Protein AF-A0A952IEG7-F1 (afdb_monomer)

pLDDT: mean 80.32, std 18.09, range [37.47, 98.0]

Sequence (184 aa):
MNRPLPWIAVILAIMLTGCSAIAPVIRADVPSVDFSTNDSLAFSSTNRSRVALDLVNTLRQVDGYAPGDAVLDITRLQGPFGDSLIRVLAAKGYRSSAQSQDVSSTPVELSVRPGKSRNQTTAILRAGAVKIKRDYQLIDGYVQPASYMFIKGAPADNIEPDDSIFISRTEVVIPAPVSNLRSG

Nearest PDB structures (foldseek):
  5eg3-assembly1_B  TM=6.953E-01  e=8.282E-01  Rattus norvegicus
  2a22-assembly1_A  TM=6.104E-01  e=8.796E-01  Cryptosporidium parvum
  6xs5-assembly1_A  TM=4.552E-01  e=5.433E-01  Homo sapiens
  2it9-assembly1_A  TM=5.141E-01  e=1.341E+00  Prochlorococcus marinus str. NATL2A

Radius of gyration: 28.41 Å; Cα contacts (8 Å, |Δi|>4): 239; chains: 1; bounding box: 38×68×129 Å

Secondary structure (DSSP, 8-state):
------------------------------------S----S--HHHHHHHHHHHHHHHTTSTT-STTT-EEE-TT--HHHHHHHHHHHHHTTPEEGGG---S--EEEEEEEEE-SSTTEEEEEEEETTEEEEEEEEEETTEEEE-SPPEEESS--TT----GGGG--------PPP-------

Structure (mmCIF, N/CA/C/O backbone):
data_AF-A0A952IEG7-F1
#
_entry.id   AF-A0A952IEG7-F1
#
loop_
_atom_site.group_PDB
_atom_site.id
_atom_site.type_symbol
_atom_site.label_atom_id
_atom_site.label_alt_id
_atom_site.label_comp_id
_atom_site.label_asym_id
_atom_site.label_entity_id
_atom_site.label_seq_id
_atom_site.pdbx_PDB_ins_code
_atom_site.Cartn_x
_atom_site.Cartn_y
_atom_site.Cartn_z
_atom_site.occupancy
_atom_site.B_iso_or_equiv
_atom_site.auth_seq_id
_atom_site.auth_comp_id
_atom_site.auth_asym_id
_atom_site.auth_atom_id
_atom_site.pdbx_PDB_model_num
ATOM 1 N N . MET A 1 1 ? -4.179 -4.492 -75.228 1.00 43.34 1 MET A N 1
ATOM 2 C CA . MET A 1 1 ? -3.930 -3.248 -75.990 1.00 43.34 1 MET A CA 1
ATOM 3 C C . MET A 1 1 ? -3.820 -2.108 -74.994 1.00 43.34 1 MET A C 1
ATOM 5 O O . MET A 1 1 ? -4.823 -1.699 -74.429 1.00 43.34 1 MET A O 1
ATOM 9 N N . ASN A 1 2 ? -2.586 -1.683 -74.730 1.00 50.69 2 ASN A N 1
ATOM 10 C CA . ASN A 1 2 ? -2.235 -0.580 -73.837 1.00 50.69 2 ASN A CA 1
ATOM 11 C C . ASN A 1 2 ? -2.340 0.747 -74.595 1.00 50.69 2 ASN A C 1
ATOM 13 O O . ASN A 1 2 ? -1.776 0.849 -75.686 1.00 50.69 2 ASN A O 1
ATOM 17 N N . ARG A 1 3 ? -2.959 1.772 -73.998 1.00 54.38 3 ARG A N 1
ATOM 18 C CA . ARG A 1 3 ? -2.683 3.182 -74.322 1.00 54.38 3 ARG A CA 1
ATOM 19 C C . ARG A 1 3 ? -2.670 4.055 -73.048 1.00 54.38 3 ARG A C 1
ATOM 21 O O . ARG A 1 3 ? -3.386 3.713 -72.111 1.00 54.38 3 ARG A O 1
ATOM 28 N N . PRO A 1 4 ? -1.835 5.115 -72.995 1.00 63.84 4 PRO A N 1
ATOM 29 C CA . PRO A 1 4 ? -1.386 5.769 -71.759 1.00 63.84 4 PRO A CA 1
ATOM 30 C C . PRO A 1 4 ? -2.107 7.093 -71.411 1.00 63.84 4 PRO A C 1
ATOM 32 O O . PRO A 1 4 ? -2.823 7.657 -72.234 1.00 63.84 4 PRO A O 1
ATOM 35 N N . LEU A 1 5 ? -1.867 7.552 -70.170 1.00 58.19 5 LEU A N 1
ATOM 36 C CA . LEU A 1 5 ? -2.351 8.767 -69.479 1.00 58.19 5 LEU A CA 1
ATOM 37 C C . LEU A 1 5 ? -2.086 10.109 -70.202 1.00 58.19 5 LEU A C 1
ATOM 39 O O . LEU A 1 5 ? -1.135 10.221 -70.974 1.00 58.19 5 LEU A O 1
ATOM 43 N N . PRO A 1 6 ? -2.835 11.164 -69.810 1.00 63.00 6 PRO A N 1
ATOM 44 C CA . PRO A 1 6 ? -2.201 12.342 -69.178 1.00 63.00 6 PRO A CA 1
ATOM 45 C C . PRO A 1 6 ? -3.007 12.847 -67.951 1.00 63.00 6 PRO A C 1
ATOM 47 O O . PRO A 1 6 ? -4.213 13.041 -68.022 1.00 63.00 6 PRO A O 1
ATOM 50 N N . TRP A 1 7 ? -2.452 12.879 -66.734 1.00 50.69 7 TRP A N 1
ATOM 51 C CA . TRP A 1 7 ? -1.837 14.058 -66.087 1.00 50.69 7 TRP A CA 1
ATOM 52 C C . TRP A 1 7 ? -2.487 15.411 -66.439 1.00 50.69 7 TRP A C 1
ATOM 54 O O . TRP A 1 7 ? -2.112 16.049 -67.417 1.00 50.69 7 TRP A O 1
ATOM 64 N N . ILE A 1 8 ? -3.396 15.882 -65.574 1.00 64.75 8 ILE A N 1
ATOM 65 C CA . ILE A 1 8 ? -3.709 17.308 -65.405 1.00 64.75 8 ILE A CA 1
ATOM 66 C C . ILE A 1 8 ? -3.519 17.649 -63.927 1.00 64.75 8 ILE A C 1
ATOM 68 O O . ILE A 1 8 ? -4.211 17.131 -63.054 1.00 64.75 8 ILE A O 1
ATOM 72 N N . ALA A 1 9 ? -2.549 18.522 -63.682 1.00 62.00 9 ALA A N 1
ATOM 73 C CA . ALA A 1 9 ? -2.318 19.225 -62.434 1.00 62.00 9 ALA A CA 1
ATOM 74 C C . ALA A 1 9 ? -2.863 20.653 -62.573 1.00 62.00 9 ALA A C 1
ATOM 76 O O . ALA A 1 9 ? -2.494 21.321 -63.534 1.00 62.00 9 ALA A O 1
ATOM 77 N N . VAL A 1 10 ? -3.686 21.120 -61.625 1.00 62.06 10 VAL A N 1
ATOM 78 C CA . VAL A 1 10 ? -4.026 22.543 -61.369 1.00 62.06 10 VAL A CA 1
ATOM 79 C C . VAL A 1 10 ? -4.423 22.627 -59.875 1.00 62.06 10 VAL A C 1
ATOM 81 O O . VAL A 1 10 ? -5.372 21.963 -59.475 1.00 62.06 10 VAL A O 1
ATOM 84 N N . ILE A 1 11 ? -3.566 23.115 -58.959 1.00 56.75 11 ILE A N 1
ATOM 85 C CA . ILE A 1 11 ? -3.356 24.526 -58.526 1.00 56.75 11 ILE A CA 1
ATOM 86 C C . ILE A 1 11 ? -4.606 25.070 -57.784 1.00 56.75 11 ILE A C 1
ATOM 88 O O . ILE A 1 11 ? -5.644 25.268 -58.395 1.00 56.75 11 ILE A O 1
ATOM 92 N N . LEU A 1 12 ? -4.614 25.089 -56.439 1.00 57.78 12 LEU A N 1
ATOM 93 C CA . LEU A 1 12 ? -4.228 26.205 -55.537 1.00 57.78 12 LEU A CA 1
ATOM 94 C C . LEU A 1 12 ? -5.364 27.223 -55.265 1.00 57.78 12 LEU A C 1
ATOM 96 O O . LEU A 1 12 ? -5.767 27.924 -56.182 1.00 57.78 12 LEU A O 1
ATOM 100 N N . ALA A 1 13 ? -5.793 27.340 -53.995 1.00 59.56 13 ALA A N 1
ATOM 101 C CA . ALA A 1 13 ? -6.220 28.565 -53.268 1.00 59.56 13 ALA A CA 1
ATOM 102 C C . ALA A 1 13 ? -6.967 28.146 -51.977 1.00 59.56 13 ALA A C 1
ATOM 104 O O . ALA A 1 13 ? -8.065 27.607 -52.034 1.00 59.56 13 ALA A O 1
ATOM 105 N N . ILE A 1 14 ? -6.328 28.132 -50.803 1.00 60.38 14 ILE A N 1
ATOM 106 C CA . ILE A 1 14 ? -6.298 29.233 -49.818 1.00 60.38 14 ILE A CA 1
ATOM 107 C C . ILE A 1 14 ? -7.683 29.850 -49.570 1.00 60.38 14 ILE A C 1
ATOM 109 O O . ILE A 1 14 ? -8.071 30.793 -50.247 1.00 60.38 14 ILE A O 1
ATOM 113 N N . MET A 1 15 ? -8.352 29.395 -48.509 1.00 62.22 15 MET A N 1
ATOM 114 C CA . MET A 1 15 ? -9.111 30.274 -47.617 1.00 62.22 15 MET A CA 1
ATOM 115 C C . MET A 1 15 ? -8.815 29.848 -46.178 1.00 62.22 15 MET A C 1
ATOM 117 O O . MET A 1 15 ? -9.429 28.939 -45.622 1.00 62.22 15 MET A O 1
ATOM 121 N N . LEU A 1 16 ? -7.806 30.504 -45.600 1.00 57.50 16 LEU A N 1
ATOM 122 C CA . LEU A 1 16 ? -7.633 30.593 -44.159 1.00 57.50 16 LEU A CA 1
ATOM 123 C C . LEU A 1 16 ? -8.781 31.442 -43.603 1.00 57.50 16 LEU A C 1
ATOM 125 O O . LEU A 1 16 ? -8.725 32.667 -43.644 1.00 57.50 16 LEU A O 1
ATOM 129 N N . THR A 1 17 ? -9.786 30.804 -43.021 1.00 61.06 17 THR A 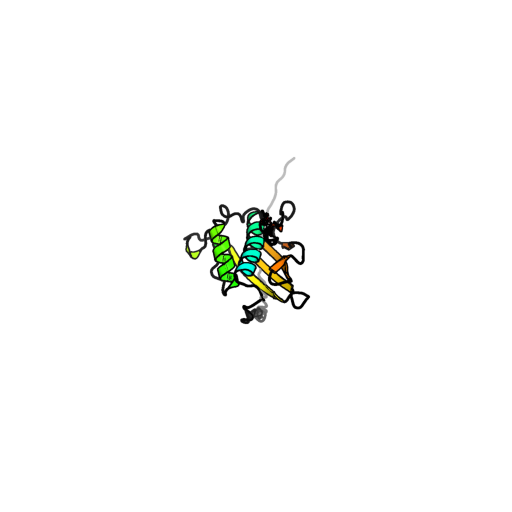N 1
ATOM 130 C CA . THR A 1 17 ? -10.633 31.442 -42.008 1.00 61.06 17 THR A CA 1
ATOM 131 C C . THR A 1 17 ? -10.342 30.780 -40.677 1.00 61.06 17 THR A C 1
ATOM 133 O O . THR A 1 17 ? -11.050 29.887 -40.216 1.00 61.06 17 THR A O 1
ATOM 136 N N . GLY A 1 18 ? -9.231 31.213 -40.082 1.00 50.56 18 GLY A N 1
ATOM 137 C CA . GLY A 1 18 ? -8.945 30.990 -38.678 1.00 50.56 18 GLY A CA 1
ATOM 138 C C . GLY A 1 18 ? -9.881 31.849 -37.837 1.00 50.56 18 GLY A C 1
ATOM 139 O O . GLY A 1 18 ? -9.582 33.005 -37.560 1.00 50.56 18 GLY A O 1
ATOM 140 N N . CYS A 1 19 ? -10.995 31.278 -37.386 1.00 58.81 19 CYS A N 1
ATOM 141 C CA . CYS A 1 19 ? -11.545 31.701 -36.107 1.00 58.81 19 CYS A CA 1
ATOM 142 C C . CYS A 1 19 ? -10.640 31.100 -35.036 1.00 58.81 19 CYS A C 1
ATOM 144 O O . CYS A 1 19 ? -10.802 29.948 -34.637 1.00 58.81 19 CYS A O 1
ATOM 146 N N . SER A 1 20 ? -9.674 31.884 -34.566 1.00 50.91 20 SER A N 1
ATOM 147 C CA . SER A 1 20 ? -9.090 31.684 -33.246 1.00 50.91 20 SER A CA 1
ATOM 148 C C . SER A 1 20 ? -10.191 31.932 -32.217 1.00 50.91 20 SER A C 1
ATOM 150 O O . SER A 1 20 ? -10.297 33.010 -31.634 1.00 50.91 20 SER A O 1
ATOM 152 N N . ALA A 1 21 ? -11.054 30.934 -32.025 1.00 57.28 21 ALA A N 1
ATOM 153 C CA . ALA A 1 21 ? -11.803 30.800 -30.796 1.00 57.28 21 ALA A CA 1
ATOM 154 C C . ALA A 1 21 ? -10.751 30.529 -29.722 1.00 57.28 21 ALA A C 1
ATOM 156 O O . ALA A 1 21 ? -10.299 29.400 -29.535 1.00 57.28 21 ALA A O 1
ATOM 157 N N . ILE A 1 22 ? -10.291 31.606 -29.085 1.00 58.28 22 ILE A N 1
ATOM 158 C CA . ILE A 1 22 ? -9.565 31.540 -27.826 1.00 58.28 22 ILE A CA 1
ATOM 159 C C . ILE A 1 22 ? -10.563 30.912 -26.863 1.00 58.28 22 ILE A C 1
ATOM 161 O O . ILE A 1 22 ? -11.418 31.589 -26.293 1.00 58.28 22 ILE A O 1
ATOM 165 N N . ALA A 1 23 ? -10.523 29.584 -26.775 1.00 64.00 23 ALA A N 1
ATOM 166 C CA . ALA A 1 23 ? -11.211 28.876 -25.725 1.00 64.00 23 ALA A CA 1
ATOM 167 C C . ALA A 1 23 ? -10.697 29.486 -24.418 1.00 64.00 23 ALA A C 1
ATOM 169 O O . ALA A 1 23 ? -9.477 29.645 -24.272 1.00 64.00 23 ALA A O 1
ATOM 170 N N . PRO A 1 24 ? -11.582 29.877 -23.486 1.00 58.38 24 PRO A N 1
ATOM 171 C CA . PRO A 1 24 ? -11.122 30.236 -22.163 1.00 58.38 24 PRO A CA 1
ATOM 172 C C . PRO A 1 24 ? -10.264 29.069 -21.690 1.00 58.38 24 PRO A C 1
ATOM 174 O O . PRO A 1 24 ? -10.702 27.916 -21.725 1.00 58.38 24 PRO A O 1
ATOM 177 N N . VAL A 1 25 ? -9.021 29.361 -21.306 1.00 55.97 25 VAL A N 1
ATOM 178 C CA . VAL A 1 25 ? -8.227 28.442 -20.503 1.00 55.97 25 VAL A CA 1
ATOM 179 C C . VAL A 1 25 ? -8.996 28.340 -19.198 1.00 55.97 25 VAL A C 1
ATOM 181 O O . VAL A 1 25 ? -8.753 29.069 -18.239 1.00 55.97 25 VAL A O 1
ATOM 184 N N . ILE A 1 26 ? -9.987 27.453 -19.192 1.00 49.09 26 ILE A N 1
ATOM 185 C CA . ILE A 1 26 ? -10.475 26.817 -17.995 1.00 49.09 26 ILE A CA 1
ATOM 186 C C . ILE A 1 26 ? -9.223 26.093 -17.527 1.00 49.09 26 ILE A C 1
ATOM 188 O O . ILE A 1 26 ? -8.929 24.974 -17.946 1.00 49.09 26 ILE A O 1
ATOM 192 N N . ARG A 1 27 ? -8.422 26.780 -16.699 1.00 47.31 27 ARG A N 1
ATOM 193 C CA . ARG A 1 27 ? -7.717 26.095 -15.631 1.00 47.31 27 ARG A CA 1
ATOM 194 C C . ARG A 1 27 ? -8.829 25.273 -15.022 1.00 47.31 27 ARG A C 1
ATOM 196 O O . ARG A 1 27 ? -9.710 25.825 -14.369 1.00 47.31 27 ARG A O 1
ATOM 203 N N . ALA A 1 28 ? -8.855 23.988 -15.373 1.00 46.41 28 ALA A N 1
ATOM 204 C CA . ALA A 1 28 ? -9.459 23.016 -14.511 1.00 46.41 28 ALA A CA 1
ATOM 205 C C . ALA A 1 28 ? -8.823 23.373 -13.183 1.00 46.41 28 ALA A C 1
ATOM 207 O O . ALA A 1 28 ? -7.603 23.278 -13.023 1.00 46.41 28 ALA A O 1
ATOM 208 N N . ASP A 1 29 ? -9.636 23.973 -12.327 1.00 42.06 29 ASP A N 1
ATOM 209 C CA . ASP A 1 29 ? -9.404 24.017 -10.913 1.00 42.06 29 ASP A CA 1
ATOM 210 C C . ASP A 1 29 ? -9.352 22.532 -10.577 1.00 42.06 29 ASP A C 1
ATOM 212 O O . ASP A 1 29 ? -10.372 21.879 -10.360 1.00 42.06 29 ASP A O 1
ATOM 216 N N . VAL A 1 30 ? -8.179 21.929 -10.814 1.00 47.47 30 VAL A N 1
ATOM 217 C CA . VAL A 1 30 ? -7.876 20.585 -10.380 1.00 47.47 30 VAL A CA 1
ATOM 218 C C . VAL A 1 30 ? -8.083 20.779 -8.906 1.00 47.47 30 VAL A C 1
ATOM 220 O O . VAL A 1 30 ? -7.328 21.582 -8.347 1.00 47.47 30 VAL A O 1
ATOM 223 N N . PRO A 1 31 ? -9.143 20.195 -8.315 1.00 44.81 31 PRO A N 1
ATOM 224 C CA . PRO A 1 31 ? -9.401 20.407 -6.914 1.00 44.81 31 PRO A CA 1
ATOM 225 C C . PRO A 1 31 ? -8.071 20.104 -6.262 1.00 44.81 31 PRO A C 1
ATOM 227 O O . PRO A 1 31 ? -7.543 18.997 -6.426 1.00 44.81 31 PRO A O 1
ATOM 230 N N . SER A 1 32 ? -7.474 21.140 -5.671 1.00 42.34 32 SER A N 1
ATOM 231 C CA . SER A 1 32 ? -6.340 20.965 -4.795 1.00 42.34 32 SER A CA 1
ATOM 232 C C . SER A 1 32 ? -6.926 20.014 -3.784 1.00 42.34 32 SER A C 1
ATOM 234 O O . SER A 1 32 ? -7.833 20.390 -3.041 1.00 42.34 32 SER A O 1
ATOM 236 N N . VAL A 1 33 ? -6.595 18.728 -3.923 1.00 46.72 33 VAL A N 1
ATOM 237 C CA . VAL A 1 33 ? -7.019 17.729 -2.966 1.00 46.72 33 VAL A CA 1
ATOM 238 C C . VAL A 1 33 ? -6.291 18.212 -1.748 1.00 46.72 33 VAL A C 1
ATOM 240 O O . VAL A 1 33 ? -5.077 18.062 -1.652 1.00 46.72 33 VAL A O 1
ATOM 243 N N . ASP A 1 34 ? -7.026 18.942 -0.924 1.00 37.47 34 ASP A N 1
ATOM 244 C CA . ASP A 1 34 ? -6.586 19.366 0.370 1.00 37.47 34 ASP A CA 1
ATOM 245 C C . ASP A 1 34 ? -6.262 18.042 1.048 1.00 37.47 34 ASP A C 1
ATOM 247 O O . ASP A 1 34 ? -7.153 17.271 1.427 1.00 37.47 34 ASP A O 1
ATOM 251 N N . PHE A 1 35 ? -4.972 17.700 1.070 1.00 46.25 35 PHE A N 1
ATOM 252 C CA . PHE A 1 35 ? -4.415 16.652 1.906 1.00 46.25 35 PHE A CA 1
ATOM 253 C C . PHE A 1 35 ? -4.464 17.214 3.322 1.00 46.25 35 PHE A C 1
ATOM 255 O O . PHE A 1 35 ? -3.451 17.433 3.977 1.00 46.25 35 PHE A O 1
ATOM 262 N N . SER A 1 36 ? -5.689 17.530 3.740 1.00 38.81 36 SER A N 1
ATOM 263 C CA . SER A 1 36 ? -6.016 18.017 5.044 1.00 38.81 36 SER A CA 1
ATOM 264 C C . SER A 1 36 ? -5.508 16.951 5.984 1.00 38.81 36 SER A C 1
ATOM 266 O O . SER A 1 36 ? -5.817 15.761 5.844 1.00 38.81 36 SER A O 1
ATOM 268 N N . THR A 1 37 ? -4.682 17.427 6.896 1.00 43.94 37 THR A N 1
ATOM 269 C CA . THR A 1 37 ? -3.925 16.804 7.974 1.00 43.94 37 THR A CA 1
ATOM 270 C C . THR A 1 37 ? -4.786 16.015 8.968 1.00 43.94 37 THR A C 1
ATOM 272 O O . THR A 1 37 ? -4.414 15.838 10.124 1.00 43.94 37 THR A O 1
ATOM 275 N N . ASN A 1 38 ? -5.879 15.400 8.511 1.00 41.84 38 ASN A N 1
ATOM 276 C CA . ASN A 1 38 ? -6.514 14.225 9.108 1.00 41.84 38 ASN A CA 1
ATOM 277 C C . ASN A 1 38 ? -5.611 12.979 8.969 1.00 41.84 38 ASN A C 1
ATOM 279 O O . ASN A 1 38 ? -6.080 11.858 8.778 1.00 41.84 38 ASN A O 1
ATOM 283 N N . ASP A 1 39 ? -4.300 13.192 9.104 1.00 43.88 39 ASP A N 1
ATOM 284 C CA . ASP A 1 39 ? -3.132 12.313 8.986 1.00 43.88 39 ASP A CA 1
ATOM 285 C C . ASP A 1 39 ? -3.097 11.223 10.085 1.00 43.88 39 ASP A C 1
ATOM 287 O O . ASP A 1 39 ? -2.083 10.614 10.414 1.00 43.88 39 ASP A O 1
ATOM 291 N N . SER A 1 40 ? -4.252 10.990 10.702 1.00 45.31 40 SER A N 1
ATOM 292 C CA . SER A 1 40 ? -4.517 10.108 11.828 1.00 45.31 40 SER A CA 1
ATOM 293 C C . SER A 1 40 ? -5.810 9.351 11.567 1.00 45.31 40 SER A C 1
ATOM 295 O O . SER A 1 40 ? -6.732 9.331 12.377 1.00 45.31 40 SER A O 1
ATOM 297 N N . LEU A 1 41 ? -5.903 8.685 10.423 1.00 54.47 41 LEU A N 1
ATOM 298 C CA . LEU A 1 41 ? -6.741 7.492 10.388 1.00 54.47 41 LEU A CA 1
ATOM 299 C C . LEU A 1 41 ? -6.266 6.618 11.544 1.00 54.47 41 LEU A C 1
ATOM 301 O O . LEU A 1 41 ? -5.056 6.458 11.699 1.00 54.47 41 LEU A O 1
ATOM 305 N N . ALA A 1 42 ? -7.195 6.134 12.370 1.00 61.03 42 ALA A N 1
ATOM 306 C CA . ALA A 1 42 ? -6.996 5.550 13.707 1.00 61.03 42 ALA A CA 1
ATOM 307 C C . ALA A 1 42 ? -6.013 4.357 13.802 1.00 61.03 42 ALA A C 1
ATOM 309 O O . ALA A 1 42 ? -5.919 3.670 14.817 1.00 61.03 42 ALA A O 1
ATOM 310 N N . PHE A 1 43 ? -5.283 4.068 12.735 1.00 79.31 43 PHE A N 1
ATOM 311 C CA . PHE A 1 43 ? -4.220 3.100 12.682 1.00 79.31 43 PHE A CA 1
ATOM 312 C C . PHE A 1 43 ? -3.016 3.560 13.493 1.00 79.31 43 PHE A C 1
ATOM 314 O O . PHE A 1 43 ? -2.413 4.596 13.225 1.00 79.31 43 PHE A O 1
ATOM 321 N N . SER A 1 44 ? -2.607 2.707 14.427 1.00 90.25 44 SER A N 1
ATOM 322 C CA . SER A 1 44 ? -1.258 2.698 14.981 1.00 90.25 44 SER A CA 1
ATOM 323 C C . SER A 1 44 ? -0.202 2.547 13.873 1.00 90.25 44 SER A C 1
ATOM 325 O O . SER A 1 44 ? -0.507 2.152 12.744 1.00 90.25 44 SER A O 1
ATOM 327 N N . SER A 1 45 ? 1.066 2.816 14.189 1.00 90.62 45 SER A N 1
ATOM 328 C CA . SER A 1 45 ? 2.194 2.572 13.273 1.00 90.62 45 SER A CA 1
ATOM 329 C C . SER A 1 45 ? 2.221 1.129 12.749 1.00 90.62 45 SER A C 1
ATOM 331 O O . SER A 1 45 ? 2.459 0.904 11.558 1.00 90.62 45 SER A O 1
ATOM 333 N N . THR A 1 46 ? 1.901 0.161 13.611 1.00 92.62 46 THR A N 1
ATOM 334 C CA . THR A 1 46 ? 1.777 -1.260 13.263 1.00 92.62 46 THR A CA 1
ATOM 335 C C . THR A 1 46 ? 0.668 -1.488 12.240 1.00 92.62 46 THR A C 1
ATOM 337 O O . THR A 1 46 ? 0.902 -2.128 11.216 1.00 92.62 46 THR A O 1
ATOM 340 N N . ASN A 1 47 ? -0.520 -0.920 12.463 1.00 93.31 47 ASN A N 1
ATOM 341 C CA . ASN A 1 47 ? -1.651 -1.073 11.546 1.00 93.31 47 ASN A CA 1
ATOM 342 C C . ASN A 1 47 ? -1.374 -0.414 10.186 1.00 93.31 47 ASN A C 1
ATOM 344 O O . ASN A 1 47 ? -1.638 -1.025 9.153 1.00 93.31 47 ASN A O 1
ATOM 348 N N . ARG A 1 48 ? -0.757 0.777 10.163 1.00 94.50 48 ARG A N 1
ATOM 349 C CA . ARG A 1 48 ? -0.330 1.422 8.907 1.00 94.50 48 ARG A CA 1
ATOM 350 C C . ARG A 1 48 ? 0.650 0.550 8.127 1.00 94.50 48 ARG A C 1
ATOM 352 O O . ARG A 1 48 ? 0.511 0.414 6.917 1.00 94.50 48 ARG A O 1
ATOM 359 N N . SER A 1 49 ? 1.597 -0.083 8.818 1.00 95.38 49 SER A N 1
ATOM 360 C CA . SER A 1 49 ? 2.568 -0.986 8.188 1.00 95.38 49 SER A CA 1
ATOM 361 C C . SER A 1 49 ? 1.908 -2.242 7.611 1.00 95.38 49 SER A C 1
ATOM 363 O O . SER A 1 49 ? 2.280 -2.661 6.521 1.00 95.38 49 SER A O 1
ATOM 365 N N . ARG A 1 50 ? 0.895 -2.812 8.284 1.00 95.56 50 ARG A N 1
ATOM 366 C CA . ARG A 1 50 ? 0.123 -3.956 7.757 1.00 95.56 50 ARG A CA 1
ATOM 367 C C . ARG A 1 50 ? -0.664 -3.589 6.502 1.00 95.56 50 ARG A C 1
ATOM 369 O O . ARG A 1 50 ? -0.602 -4.314 5.518 1.00 95.56 50 ARG A O 1
ATOM 376 N N . VAL A 1 51 ? -1.347 -2.444 6.505 1.00 96.12 51 VAL A N 1
ATOM 377 C CA . VAL A 1 51 ? -2.076 -1.977 5.314 1.00 96.12 51 VAL A CA 1
ATOM 378 C C . VAL A 1 51 ? -1.112 -1.660 4.169 1.00 96.12 51 VAL A C 1
ATOM 380 O O . VAL A 1 51 ? -1.357 -2.054 3.034 1.00 96.12 51 VAL A O 1
ATOM 383 N N . ALA A 1 52 ? 0.011 -0.993 4.447 1.00 96.88 52 ALA A N 1
ATOM 384 C CA . ALA A 1 52 ? 1.044 -0.766 3.440 1.00 96.88 52 ALA A CA 1
ATOM 385 C C . ALA A 1 52 ? 1.572 -2.088 2.855 1.00 96.88 52 ALA A C 1
ATOM 387 O O . ALA A 1 52 ? 1.723 -2.199 1.641 1.00 96.88 52 ALA A O 1
ATOM 388 N N . LEU A 1 53 ? 1.809 -3.095 3.700 1.00 97.38 53 LEU A N 1
ATOM 389 C CA . LEU A 1 53 ? 2.247 -4.425 3.279 1.00 97.38 53 LEU A CA 1
ATOM 390 C C . LEU A 1 53 ? 1.235 -5.109 2.356 1.00 97.38 53 LEU A C 1
ATOM 392 O O . LEU A 1 53 ? 1.651 -5.641 1.331 1.00 97.38 53 LEU A O 1
ATOM 396 N N . ASP A 1 54 ? -0.059 -5.044 2.669 1.00 97.69 54 ASP A N 1
ATOM 397 C CA . ASP A 1 54 ? -1.140 -5.575 1.822 1.00 97.69 54 ASP A CA 1
ATOM 398 C C . ASP A 1 54 ? -1.108 -4.964 0.411 1.00 97.69 54 ASP A C 1
ATOM 400 O O . ASP A 1 54 ? -1.029 -5.662 -0.606 1.00 97.69 54 ASP A O 1
ATOM 404 N N . LEU A 1 55 ? -1.080 -3.629 0.348 1.00 97.50 55 LEU A N 1
ATOM 405 C CA . LEU A 1 55 ? -1.081 -2.883 -0.912 1.00 97.50 55 LEU A CA 1
ATOM 406 C C . LEU A 1 55 ? 0.187 -3.154 -1.737 1.00 97.50 55 LEU A C 1
ATOM 408 O O . LEU A 1 55 ? 0.106 -3.301 -2.955 1.00 97.50 55 LEU A O 1
ATOM 412 N N . VAL A 1 56 ? 1.353 -3.260 -1.094 1.00 97.25 56 VAL A N 1
ATOM 413 C CA . VAL A 1 56 ? 2.631 -3.531 -1.776 1.00 97.25 56 VAL A CA 1
ATOM 414 C C . VAL A 1 56 ? 2.754 -4.990 -2.217 1.00 97.25 56 VAL A C 1
ATOM 416 O O . VAL A 1 56 ? 3.262 -5.253 -3.308 1.00 97.25 56 VAL A O 1
ATOM 419 N N . ASN A 1 57 ? 2.281 -5.947 -1.413 1.00 97.19 57 ASN A N 1
ATOM 420 C CA . ASN A 1 57 ? 2.223 -7.357 -1.809 1.00 97.19 57 ASN A CA 1
ATOM 421 C C . ASN A 1 57 ? 1.342 -7.539 -3.048 1.00 97.19 57 ASN A C 1
ATOM 423 O O . ASN A 1 57 ? 1.678 -8.335 -3.921 1.00 97.19 57 ASN A O 1
ATOM 427 N N . THR A 1 58 ? 0.257 -6.771 -3.131 1.00 97.06 58 THR A N 1
ATOM 428 C CA . THR A 1 58 ? -0.621 -6.724 -4.302 1.00 97.06 58 THR A CA 1
ATOM 429 C C . THR A 1 58 ? 0.086 -6.093 -5.497 1.00 97.06 58 THR A C 1
ATOM 431 O O . THR A 1 58 ? 0.106 -6.684 -6.569 1.00 97.06 58 THR A O 1
ATOM 434 N N . LEU A 1 59 ? 0.733 -4.934 -5.316 1.00 96.69 59 LEU A N 1
ATOM 435 C CA . LEU A 1 59 ? 1.469 -4.252 -6.388 1.00 96.69 59 LEU A CA 1
ATOM 436 C C . LEU A 1 59 ? 2.550 -5.142 -7.012 1.00 96.69 59 LEU A C 1
ATOM 438 O O . LEU A 1 59 ? 2.702 -5.158 -8.225 1.00 96.69 59 LEU A O 1
ATOM 442 N N . ARG A 1 60 ? 3.252 -5.930 -6.192 1.00 96.31 60 ARG A N 1
ATOM 443 C CA . ARG A 1 60 ? 4.306 -6.849 -6.648 1.00 96.31 60 ARG A CA 1
ATOM 444 C C . ARG A 1 60 ? 3.792 -7.947 -7.586 1.00 96.31 60 ARG A C 1
ATOM 446 O O . ARG A 1 60 ? 4.584 -8.505 -8.334 1.00 96.31 60 ARG A O 1
ATOM 453 N N . GLN A 1 61 ? 2.509 -8.291 -7.498 1.00 96.25 61 GLN A N 1
ATOM 454 C CA . GLN A 1 61 ? 1.874 -9.293 -8.360 1.00 96.25 61 GLN A CA 1
ATOM 455 C C . GLN A 1 61 ? 1.380 -8.694 -9.682 1.00 96.25 61 GLN A C 1
ATOM 457 O O . GLN A 1 61 ? 0.941 -9.432 -10.555 1.00 96.25 61 GLN A O 1
ATOM 462 N N . VAL A 1 62 ? 1.423 -7.367 -9.831 1.00 95.75 62 VAL A N 1
ATOM 463 C CA . VAL A 1 62 ? 1.031 -6.696 -11.066 1.00 95.75 62 VAL A CA 1
ATOM 464 C C . VAL A 1 62 ? 2.202 -6.715 -12.045 1.00 95.75 62 VAL A C 1
ATOM 466 O O . VAL A 1 62 ? 3.285 -6.212 -11.737 1.00 95.75 62 VAL A O 1
ATOM 469 N N . ASP A 1 63 ? 1.968 -7.262 -13.237 1.00 94.00 63 ASP A N 1
ATOM 470 C CA . ASP 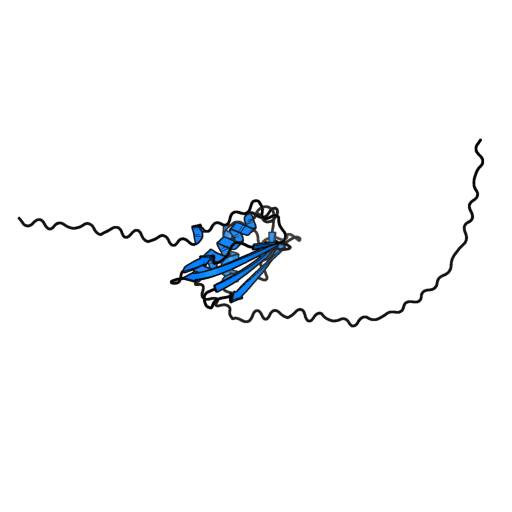A 1 63 ? 2.967 -7.341 -14.305 1.00 94.00 63 ASP A CA 1
ATOM 471 C C . ASP A 1 63 ? 3.593 -5.970 -14.606 1.00 94.00 63 ASP A C 1
ATOM 473 O O . ASP A 1 63 ? 2.894 -4.971 -14.798 1.00 94.00 63 ASP A O 1
ATOM 477 N N . GLY A 1 64 ? 4.927 -5.922 -14.642 1.00 93.38 64 GLY A N 1
ATOM 478 C CA . GLY A 1 64 ? 5.694 -4.695 -14.875 1.00 93.38 64 GLY A CA 1
ATOM 479 C C . GLY A 1 64 ? 5.818 -3.766 -13.663 1.00 93.38 64 GLY A C 1
ATOM 480 O O . GLY A 1 64 ? 6.395 -2.692 -13.793 1.00 93.38 64 GLY A O 1
ATOM 481 N N . TYR A 1 65 ? 5.301 -4.158 -12.493 1.00 94.94 65 TYR A N 1
ATOM 482 C CA . TYR A 1 65 ? 5.433 -3.410 -11.236 1.00 94.94 65 TYR A CA 1
ATOM 483 C C . TYR A 1 65 ? 6.181 -4.190 -10.155 1.00 94.94 65 TYR A C 1
ATOM 485 O O . TYR A 1 65 ? 6.208 -3.755 -9.008 1.00 94.94 65 TYR A O 1
ATOM 493 N N . ALA A 1 66 ? 6.816 -5.319 -10.472 1.00 94.81 66 ALA A N 1
ATOM 494 C CA . ALA A 1 66 ? 7.688 -5.983 -9.513 1.00 94.81 66 ALA A CA 1
ATOM 495 C C . ALA A 1 66 ? 8.962 -5.140 -9.248 1.00 94.81 66 ALA A C 1
ATOM 497 O O . ALA A 1 66 ? 9.374 -4.353 -10.103 1.00 94.81 66 ALA A O 1
ATOM 498 N N . PRO A 1 67 ? 9.640 -5.312 -8.094 1.00 92.75 67 PRO A N 1
ATOM 499 C CA . PRO A 1 67 ? 10.828 -4.533 -7.723 1.00 92.75 67 PRO A CA 1
ATOM 500 C C . PRO A 1 67 ? 11.979 -4.517 -8.742 1.00 92.75 67 PRO A C 1
ATOM 502 O O . PRO A 1 67 ? 12.774 -3.580 -8.743 1.00 92.75 67 PRO A O 1
ATOM 505 N N . GLY A 1 68 ? 12.094 -5.558 -9.575 1.00 90.94 68 GLY A N 1
ATOM 506 C CA . GLY A 1 68 ? 13.101 -5.647 -10.637 1.00 90.94 68 GLY A CA 1
ATOM 507 C C . GLY A 1 68 ? 12.693 -4.977 -11.951 1.00 90.94 68 GLY A C 1
ATOM 508 O O . GLY A 1 68 ? 13.564 -4.660 -12.754 1.00 90.94 68 GLY A O 1
ATOM 509 N N . ASP A 1 69 ? 11.397 -4.727 -12.141 1.00 91.81 69 ASP A N 1
ATOM 510 C CA . ASP A 1 69 ? 10.828 -4.252 -13.406 1.00 91.81 69 ASP A CA 1
ATOM 511 C C . ASP A 1 69 ? 10.500 -2.753 -13.370 1.00 91.81 69 ASP A C 1
ATOM 513 O O . ASP A 1 69 ? 10.481 -2.095 -14.410 1.00 91.81 69 ASP A O 1
ATOM 517 N N . ALA A 1 70 ? 10.262 -2.195 -12.176 1.00 90.56 70 ALA A N 1
ATOM 518 C CA . ALA A 1 70 ? 9.865 -0.803 -11.996 1.00 90.56 70 ALA A CA 1
ATOM 519 C C . ALA A 1 70 ? 10.712 -0.060 -10.955 1.00 90.56 70 ALA A C 1
ATOM 521 O O . ALA A 1 70 ? 10.912 -0.513 -9.826 1.00 90.56 70 ALA A O 1
ATOM 522 N N . VAL A 1 71 ? 11.114 1.162 -11.309 1.00 92.38 71 VAL A N 1
ATOM 523 C CA . VAL A 1 71 ? 11.610 2.167 -10.360 1.00 92.38 71 VAL A CA 1
ATOM 524 C C . VAL A 1 71 ? 10.438 3.048 -9.948 1.00 92.38 71 VAL A C 1
ATOM 526 O O . VAL A 1 71 ? 9.741 3.595 -10.804 1.00 92.38 71 VAL A O 1
ATOM 529 N N . LEU A 1 72 ? 10.210 3.198 -8.645 1.00 93.25 72 LEU A N 1
ATOM 530 C CA . LEU A 1 72 ? 9.074 3.950 -8.117 1.00 93.25 72 LEU A CA 1
ATOM 531 C C . LEU A 1 72 ? 9.500 5.352 -7.670 1.00 93.25 72 LEU A C 1
ATOM 533 O O . LEU A 1 72 ? 10.468 5.519 -6.928 1.00 93.25 72 LEU A O 1
ATOM 537 N N . ASP A 1 73 ? 8.755 6.372 -8.082 1.00 92.81 73 ASP A N 1
ATOM 538 C CA . ASP A 1 73 ? 8.909 7.729 -7.569 1.00 92.81 73 ASP A CA 1
ATOM 539 C C . ASP A 1 73 ? 8.003 7.945 -6.355 1.00 92.81 73 ASP A C 1
ATOM 541 O O . ASP A 1 73 ? 6.784 8.069 -6.464 1.00 92.81 73 ASP A O 1
ATOM 545 N N . ILE A 1 74 ? 8.628 7.971 -5.180 1.00 91.38 74 ILE A N 1
ATOM 546 C CA . ILE A 1 74 ? 7.973 8.079 -3.870 1.00 91.38 74 ILE A CA 1
ATOM 547 C C . ILE A 1 74 ? 8.029 9.496 -3.288 1.00 91.38 74 ILE A C 1
ATOM 549 O O . ILE A 1 74 ? 7.640 9.696 -2.140 1.00 91.38 74 ILE A O 1
ATOM 553 N N . THR A 1 75 ? 8.505 10.487 -4.048 1.00 86.56 75 THR A N 1
ATOM 554 C CA . THR A 1 75 ? 8.708 11.872 -3.568 1.00 86.56 75 THR A CA 1
ATOM 555 C C . THR A 1 75 ? 7.431 12.548 -3.063 1.00 86.56 75 THR A C 1
ATOM 557 O O . THR A 1 75 ? 7.494 13.476 -2.259 1.00 86.56 75 THR A O 1
ATOM 560 N N . ARG A 1 76 ? 6.261 12.075 -3.507 1.00 85.38 76 ARG A N 1
ATOM 561 C CA . ARG A 1 76 ? 4.944 12.595 -3.107 1.00 85.38 76 ARG A CA 1
ATOM 562 C C . ARG A 1 76 ? 4.357 11.922 -1.867 1.00 85.38 76 ARG A C 1
ATOM 564 O O . ARG A 1 76 ? 3.302 12.345 -1.399 1.00 85.38 76 ARG A O 1
ATOM 571 N N . LEU A 1 77 ? 4.994 10.877 -1.341 1.00 88.88 77 LEU A N 1
ATOM 572 C CA . LEU A 1 77 ? 4.531 10.202 -0.133 1.00 88.88 77 LEU A CA 1
ATOM 573 C C . LEU A 1 77 ? 4.925 11.024 1.095 1.00 88.88 77 LEU A C 1
ATOM 575 O O . LEU A 1 77 ? 6.102 11.251 1.350 1.00 88.88 77 LEU A O 1
ATOM 579 N N . GLN A 1 78 ? 3.924 11.466 1.850 1.00 88.81 78 GLN A N 1
ATOM 580 C CA . GLN A 1 78 ? 4.096 12.286 3.047 1.00 88.81 78 GLN A CA 1
ATOM 581 C C . GLN A 1 78 ? 3.271 11.715 4.208 1.00 88.81 78 GLN A C 1
ATOM 583 O O . GLN A 1 78 ? 2.370 10.892 4.005 1.00 88.81 78 GLN A O 1
ATOM 588 N N . GLY A 1 79 ? 3.594 12.160 5.422 1.00 90.25 79 GLY A N 1
ATOM 589 C CA . GLY A 1 79 ? 2.899 11.786 6.652 1.00 90.25 79 GLY A CA 1
ATOM 590 C C . GLY A 1 79 ? 3.214 10.365 7.153 1.00 90.25 79 GLY A C 1
ATOM 591 O O . GLY A 1 79 ? 3.855 9.563 6.464 1.00 90.25 79 GLY A O 1
ATOM 592 N N . PRO A 1 80 ? 2.726 9.990 8.350 1.00 91.75 80 PRO A N 1
ATOM 593 C CA . PRO A 1 80 ? 3.074 8.729 9.005 1.00 91.75 80 PRO A CA 1
ATOM 594 C C . PRO A 1 80 ? 2.677 7.466 8.228 1.00 91.75 80 PRO A C 1
ATOM 596 O O . PRO A 1 80 ? 3.249 6.387 8.447 1.00 91.75 80 PRO A O 1
ATOM 599 N N . PHE A 1 81 ? 1.658 7.555 7.366 1.00 92.75 81 PHE A N 1
ATOM 600 C CA . PHE A 1 81 ? 1.301 6.456 6.468 1.00 92.75 81 PHE A CA 1
ATOM 601 C C . PHE A 1 81 ? 2.276 6.386 5.292 1.00 92.75 81 PHE A C 1
ATOM 603 O O . PHE A 1 81 ? 2.806 5.304 5.036 1.00 92.75 81 PHE A O 1
ATOM 610 N N . GLY A 1 82 ? 2.582 7.518 4.649 1.00 93.62 82 GLY A N 1
ATOM 611 C CA . GLY A 1 82 ? 3.613 7.603 3.612 1.00 93.62 82 GLY A CA 1
ATOM 612 C C . GLY A 1 82 ? 4.932 6.982 4.073 1.00 93.62 82 GLY A C 1
ATOM 613 O O . GLY A 1 82 ? 5.438 6.079 3.413 1.00 93.62 82 GLY A O 1
ATOM 614 N N . ASP A 1 83 ? 5.401 7.330 5.273 1.00 93.75 83 ASP A N 1
ATOM 615 C CA . ASP A 1 83 ? 6.624 6.763 5.863 1.00 93.75 83 ASP A CA 1
ATOM 616 C C . ASP A 1 83 ? 6.565 5.238 6.025 1.00 93.75 83 ASP A C 1
ATOM 618 O O . ASP A 1 83 ? 7.543 4.522 5.800 1.00 93.75 83 ASP A O 1
ATOM 622 N N . SER A 1 84 ? 5.403 4.716 6.428 1.00 95.31 84 SER A N 1
ATOM 623 C CA . SER A 1 84 ? 5.202 3.271 6.581 1.00 95.31 84 SER A CA 1
ATOM 624 C C . SER A 1 84 ? 5.216 2.567 5.225 1.00 95.31 84 SER A C 1
ATOM 626 O O . SER A 1 84 ? 5.825 1.506 5.101 1.00 95.31 84 SER A O 1
ATOM 628 N N . LEU A 1 85 ? 4.614 3.179 4.202 1.00 95.88 85 LEU A N 1
ATOM 629 C CA . LEU A 1 85 ? 4.641 2.679 2.831 1.00 95.88 85 LEU A CA 1
ATOM 630 C C . LEU A 1 85 ? 6.060 2.686 2.250 1.00 95.88 85 LEU A C 1
ATOM 632 O O . LEU A 1 85 ? 6.477 1.675 1.691 1.00 95.88 85 LEU A O 1
ATOM 636 N N . ILE A 1 86 ? 6.823 3.763 2.448 1.00 95.31 86 ILE A N 1
ATOM 637 C CA . ILE A 1 86 ? 8.226 3.862 2.013 1.00 95.31 86 ILE A CA 1
ATOM 638 C C . ILE A 1 86 ? 9.065 2.742 2.639 1.00 95.31 86 ILE A C 1
ATOM 640 O O . ILE A 1 86 ? 9.785 2.043 1.924 1.00 95.31 86 ILE A O 1
ATOM 644 N N . ARG A 1 87 ? 8.939 2.516 3.957 1.00 95.69 87 ARG A N 1
ATOM 645 C CA . ARG A 1 87 ? 9.652 1.424 4.647 1.00 95.69 87 ARG A CA 1
ATOM 646 C C . ARG A 1 87 ? 9.310 0.053 4.070 1.00 95.69 87 ARG A C 1
ATOM 648 O O . ARG A 1 87 ? 10.207 -0.759 3.864 1.00 95.69 87 ARG A O 1
ATOM 655 N N . VAL A 1 88 ? 8.030 -0.208 3.810 1.00 96.94 88 VAL A N 1
ATOM 656 C CA . VAL A 1 88 ? 7.577 -1.487 3.246 1.00 96.94 88 VAL A CA 1
ATOM 657 C C . VAL A 1 88 ? 8.080 -1.672 1.813 1.00 96.94 88 VAL A C 1
ATOM 659 O O . VAL A 1 88 ? 8.572 -2.750 1.491 1.00 96.94 88 VAL A O 1
ATOM 662 N N . LEU A 1 89 ? 7.998 -0.642 0.966 1.00 96.19 89 LEU A N 1
ATOM 663 C CA . LEU A 1 89 ? 8.522 -0.681 -0.403 1.00 96.19 89 LEU A CA 1
ATOM 664 C C . LEU A 1 89 ? 10.021 -1.012 -0.407 1.00 96.19 89 LEU A C 1
ATOM 666 O O . LEU A 1 89 ? 10.437 -1.954 -1.083 1.00 96.19 89 LEU A O 1
ATOM 670 N N . ALA A 1 90 ? 10.811 -0.318 0.416 1.00 95.00 90 ALA A N 1
ATOM 671 C CA . ALA A 1 90 ? 12.240 -0.587 0.557 1.00 95.00 90 ALA A CA 1
ATOM 672 C C . ALA A 1 90 ? 12.515 -2.018 1.056 1.00 95.00 90 ALA A C 1
ATOM 674 O O . ALA A 1 90 ? 13.342 -2.724 0.483 1.00 95.00 90 ALA A O 1
ATOM 675 N N . ALA A 1 91 ? 11.774 -2.494 2.064 1.00 96.31 91 ALA A N 1
ATOM 676 C CA . ALA A 1 91 ? 11.903 -3.860 2.585 1.00 96.31 91 ALA A CA 1
ATOM 677 C C . ALA A 1 91 ? 11.528 -4.946 1.558 1.00 96.31 91 ALA A C 1
ATOM 679 O O . ALA A 1 91 ? 11.980 -6.085 1.668 1.00 96.31 91 ALA A O 1
ATOM 680 N N . LYS A 1 92 ? 10.706 -4.608 0.559 1.00 96.19 92 LYS A N 1
ATOM 681 C CA . LYS A 1 92 ? 10.351 -5.485 -0.567 1.00 96.19 92 LYS A CA 1
ATOM 682 C C . LYS A 1 92 ? 11.290 -5.338 -1.769 1.00 96.19 92 LYS A C 1
ATOM 684 O O . LYS A 1 92 ? 11.058 -5.991 -2.780 1.00 96.19 92 LYS A O 1
ATOM 689 N N . GLY A 1 93 ? 12.347 -4.532 -1.652 1.00 94.75 93 GLY A N 1
ATOM 690 C CA . GLY A 1 93 ? 13.390 -4.380 -2.666 1.00 94.75 93 GLY A CA 1
ATOM 691 C C . GLY A 1 93 ? 13.088 -3.347 -3.749 1.00 94.75 93 GLY A C 1
ATOM 692 O O . GLY A 1 93 ? 13.834 -3.273 -4.722 1.00 94.75 93 GLY A O 1
ATOM 693 N N . TYR A 1 94 ? 12.020 -2.553 -3.614 1.00 94.06 94 TYR A N 1
ATOM 694 C CA . TYR A 1 94 ? 11.745 -1.485 -4.572 1.00 94.06 94 TYR A CA 1
ATOM 695 C C . TYR A 1 94 ? 12.813 -0.398 -4.488 1.00 94.06 94 TYR A C 1
ATOM 697 O O . TYR A 1 94 ? 13.158 0.078 -3.404 1.00 94.06 94 TYR A O 1
ATOM 705 N N . ARG A 1 95 ? 13.290 0.035 -5.655 1.00 87.56 95 ARG A N 1
ATOM 706 C CA . ARG A 1 95 ? 14.195 1.178 -5.785 1.00 87.56 95 ARG A CA 1
ATOM 707 C C . ARG A 1 95 ? 13.379 2.464 -5.870 1.00 87.56 95 ARG A C 1
ATOM 709 O O . ARG A 1 95 ? 12.370 2.511 -6.575 1.00 87.56 95 ARG A O 1
ATOM 716 N N . SER A 1 96 ? 13.828 3.506 -5.173 1.00 81.75 96 SER A N 1
ATOM 717 C CA . SER A 1 96 ? 13.233 4.838 -5.276 1.00 81.75 96 SER A CA 1
ATOM 718 C C . SER A 1 96 ? 13.966 5.708 -6.296 1.00 81.75 96 SER A C 1
ATOM 720 O O . SER A 1 96 ? 15.184 5.610 -6.445 1.00 81.75 96 SER A O 1
ATOM 722 N N . SER A 1 97 ? 13.235 6.604 -6.963 1.00 76.69 97 SER A N 1
ATOM 723 C CA . SER A 1 97 ? 13.797 7.641 -7.849 1.00 76.69 97 SER A CA 1
ATOM 724 C C . SER A 1 97 ? 14.869 8.494 -7.154 1.00 76.69 97 SER A C 1
ATOM 726 O O . SER A 1 97 ? 15.877 8.829 -7.758 1.00 76.69 97 SER A O 1
ATOM 728 N N . ALA A 1 98 ? 14.733 8.767 -5.851 1.00 68.88 98 ALA A N 1
ATOM 729 C CA . ALA A 1 98 ? 15.751 9.479 -5.071 1.00 68.88 98 ALA A CA 1
ATOM 730 C C . ALA A 1 98 ? 17.114 8.751 -5.019 1.00 68.88 98 ALA A C 1
ATOM 732 O O . ALA A 1 98 ? 18.135 9.371 -4.736 1.00 68.88 98 ALA A O 1
ATOM 733 N N . GLN A 1 99 ? 17.131 7.440 -5.277 1.00 64.00 99 GLN A N 1
ATOM 734 C CA . GLN A 1 99 ? 18.325 6.591 -5.276 1.00 64.00 99 GLN A CA 1
ATOM 735 C C . GLN A 1 99 ? 18.759 6.159 -6.685 1.00 64.00 99 GLN A C 1
ATOM 737 O O . GLN A 1 99 ? 19.818 5.547 -6.823 1.00 64.00 99 GLN A O 1
ATOM 742 N N . SER A 1 100 ? 17.969 6.445 -7.725 1.00 60.00 100 SER A N 1
ATOM 743 C CA . SER A 1 100 ? 18.281 6.068 -9.106 1.00 60.00 100 SER A CA 1
ATOM 744 C C . SER A 1 100 ? 18.310 7.295 -10.007 1.00 60.00 100 SER A C 1
ATOM 746 O O . SER A 1 100 ? 17.333 8.026 -10.083 1.00 60.00 100 SER A O 1
ATOM 748 N N . GLN A 1 101 ? 19.392 7.492 -10.762 1.00 62.00 101 GLN A N 1
ATOM 749 C CA . GLN A 1 101 ? 19.470 8.533 -11.801 1.00 62.00 101 GLN A CA 1
ATOM 750 C C . GLN A 1 101 ? 18.633 8.192 -13.057 1.00 62.00 101 GLN A C 1
ATOM 752 O O . GLN A 1 101 ? 18.808 8.804 -14.108 1.00 62.00 101 GLN A O 1
ATOM 757 N N . ASP A 1 102 ? 17.737 7.205 -12.966 1.00 60.09 102 ASP A N 1
ATOM 758 C CA . ASP A 1 102 ? 16.921 6.739 -14.082 1.00 60.09 102 ASP A CA 1
ATOM 759 C C . ASP A 1 102 ? 15.789 7.721 -14.398 1.00 60.09 102 ASP A C 1
ATOM 761 O O . ASP A 1 102 ? 14.984 8.092 -13.544 1.00 60.09 102 ASP A O 1
ATOM 765 N N . VAL A 1 103 ? 15.698 8.093 -15.675 1.00 59.69 103 VAL A N 1
ATOM 766 C CA . VAL A 1 103 ? 14.756 9.098 -16.200 1.00 59.69 103 VAL A CA 1
ATOM 767 C C . VAL A 1 103 ? 13.309 8.576 -16.263 1.00 59.69 103 VAL A C 1
ATOM 769 O O . VAL A 1 103 ? 12.372 9.362 -16.378 1.00 59.69 103 VAL A O 1
ATOM 772 N N . SER A 1 104 ? 13.09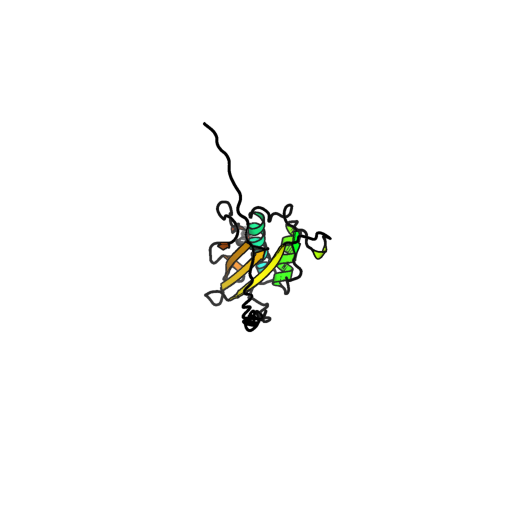3 7.262 -16.139 1.00 77.38 104 SER A N 1
ATOM 773 C CA . SER A 1 104 ? 11.765 6.639 -16.185 1.00 77.38 104 SER A CA 1
ATOM 774 C C . SER A 1 104 ? 11.405 6.016 -14.838 1.00 77.38 104 SER A C 1
ATOM 776 O O . SER A 1 104 ? 11.597 4.821 -14.622 1.00 77.38 104 SER A O 1
ATOM 778 N N . SER A 1 105 ? 10.868 6.831 -13.931 1.00 88.81 105 SER A N 1
ATOM 779 C CA . SER A 1 105 ? 10.293 6.362 -12.668 1.00 88.81 105 SER A CA 1
ATOM 780 C C . SER A 1 105 ? 8.770 6.471 -12.685 1.00 88.81 105 SER A C 1
ATOM 782 O O . SER A 1 105 ? 8.188 7.355 -13.316 1.00 88.81 105 SER A O 1
ATOM 784 N N . THR A 1 106 ? 8.114 5.537 -12.005 1.00 92.56 106 THR A N 1
ATOM 785 C CA . THR A 1 106 ? 6.658 5.462 -11.939 1.00 92.56 106 THR A CA 1
ATOM 786 C C . THR A 1 106 ? 6.160 6.177 -10.686 1.00 92.56 106 THR A C 1
ATOM 788 O O . THR A 1 106 ? 6.485 5.728 -9.585 1.00 92.56 106 THR A O 1
ATOM 791 N N . PRO A 1 107 ? 5.368 7.257 -10.805 1.00 93.12 107 PRO A N 1
ATOM 792 C CA . PRO A 1 107 ? 4.906 8.013 -9.649 1.00 93.12 107 PRO A CA 1
ATOM 793 C C . PRO A 1 107 ? 4.003 7.164 -8.763 1.00 93.12 107 PRO A C 1
ATOM 795 O O . PRO A 1 107 ? 3.069 6.519 -9.252 1.00 93.12 107 PRO A O 1
ATOM 798 N N . VAL A 1 108 ? 4.279 7.203 -7.460 1.00 95.38 108 VAL A N 1
ATOM 799 C CA . VAL A 1 108 ? 3.490 6.545 -6.424 1.00 95.38 108 VAL A CA 1
ATOM 800 C C . VAL A 1 108 ? 2.745 7.584 -5.606 1.00 95.38 108 VAL A C 1
ATOM 802 O O . VAL A 1 108 ? 3.329 8.509 -5.043 1.00 95.38 108 VAL A O 1
ATOM 805 N N . GLU A 1 109 ? 1.436 7.395 -5.498 1.00 95.31 109 GLU A N 1
ATOM 806 C CA . GLU A 1 109 ? 0.568 8.223 -4.674 1.00 95.31 109 GLU A CA 1
ATOM 807 C C . GLU A 1 109 ? -0.209 7.351 -3.698 1.00 95.31 109 GLU A C 1
ATOM 809 O O . GLU A 1 109 ? -0.768 6.311 -4.058 1.00 95.31 109 GLU A O 1
ATOM 814 N N . LEU A 1 110 ? -0.300 7.823 -2.461 1.00 95.12 110 LEU A N 1
ATOM 815 C CA . LEU A 1 110 ? -1.117 7.222 -1.425 1.00 95.12 110 LEU A CA 1
ATOM 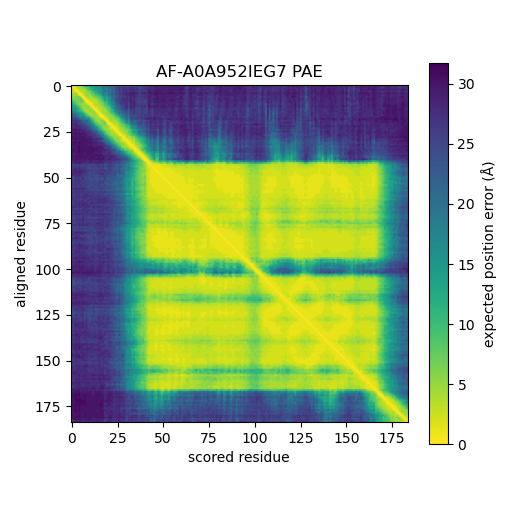816 C C . LEU A 1 110 ? -2.225 8.203 -1.046 1.00 95.12 110 LEU A C 1
ATOM 818 O O . LEU A 1 110 ? -1.972 9.361 -0.727 1.00 95.12 110 LEU A O 1
ATOM 822 N N . SER A 1 111 ? -3.466 7.731 -1.059 1.00 93.31 111 SER A N 1
ATOM 823 C CA . SER A 1 111 ? -4.606 8.466 -0.522 1.00 93.31 111 SER A CA 1
ATOM 824 C C . SER A 1 111 ? -5.347 7.563 0.434 1.00 93.31 111 SER A C 1
ATOM 826 O O . SER A 1 111 ? -5.647 6.413 0.111 1.00 93.31 111 SER A O 1
ATOM 828 N N . VAL A 1 112 ? -5.667 8.092 1.605 1.00 92.06 112 VAL A N 1
ATOM 829 C CA . VAL A 1 112 ? -6.406 7.342 2.603 1.00 92.06 112 VAL A CA 1
ATOM 830 C C . VAL A 1 112 ? -7.558 8.202 3.109 1.00 92.06 112 VAL A C 1
ATOM 832 O O . VAL A 1 112 ? -7.400 9.404 3.309 1.00 92.06 112 VAL A O 1
ATOM 835 N N . ARG A 1 113 ? -8.755 7.619 3.176 1.00 91.62 113 ARG A N 1
ATOM 836 C CA . ARG A 1 113 ? -10.017 8.355 3.342 1.00 91.62 113 ARG A CA 1
ATOM 837 C C . ARG A 1 113 ? -10.938 7.633 4.326 1.00 91.62 113 ARG A C 1
ATOM 839 O O . ARG A 1 113 ? -10.867 6.405 4.401 1.00 91.62 113 ARG A O 1
ATOM 846 N N . PRO A 1 114 ? -11.833 8.348 5.028 1.00 90.94 114 PRO A N 1
ATOM 847 C CA . PRO A 1 114 ? -12.907 7.712 5.785 1.00 90.94 114 PRO A CA 1
ATOM 848 C C . PRO A 1 114 ? -13.724 6.762 4.896 1.00 90.94 114 PRO A C 1
ATOM 850 O O . PRO A 1 114 ? -14.024 7.087 3.745 1.00 90.94 114 PRO A O 1
ATOM 853 N N . GLY A 1 115 ? -14.036 5.577 5.422 1.00 87.75 115 GLY A N 1
ATOM 854 C CA . GLY A 1 115 ? -14.863 4.572 4.755 1.00 87.75 115 GLY A CA 1
ATOM 855 C C . GLY A 1 115 ? -16.362 4.807 4.966 1.00 87.75 115 GLY A C 1
ATOM 856 O O . GLY A 1 115 ? -16.791 5.887 5.369 1.00 87.75 115 GLY A O 1
ATOM 857 N N . LYS A 1 116 ? -17.181 3.778 4.707 1.00 86.75 116 LYS A N 1
ATOM 858 C CA . LYS A 1 116 ? -18.645 3.872 4.861 1.00 86.75 116 LYS A CA 1
ATOM 859 C C . LYS A 1 116 ? -19.093 3.908 6.324 1.00 86.75 116 LYS A C 1
ATOM 861 O O . LYS A 1 116 ? -20.158 4.442 6.613 1.00 86.75 116 LYS A O 1
ATOM 866 N N . SER A 1 117 ? -18.311 3.327 7.235 1.00 87.00 117 SER A N 1
ATOM 867 C CA . SER A 1 117 ? -18.578 3.333 8.677 1.00 87.00 117 SER A CA 1
ATOM 868 C C . SER A 1 117 ? -17.495 4.086 9.453 1.00 87.00 117 SER A C 1
ATOM 870 O O . SER A 1 117 ? -16.388 4.295 8.958 1.00 87.00 117 SER A O 1
ATOM 872 N N . ARG A 1 118 ? -17.802 4.471 10.701 1.00 81.25 118 ARG A N 1
ATOM 873 C CA . ARG A 1 118 ? -16.915 5.270 11.571 1.00 81.25 118 ARG A CA 1
ATOM 874 C C . ARG A 1 118 ? -15.537 4.638 11.797 1.00 81.25 118 ARG A C 1
ATOM 876 O O . ARG A 1 118 ? -14.561 5.360 11.959 1.00 81.25 118 ARG A O 1
ATOM 883 N N . ASN A 1 119 ? -15.466 3.307 11.786 1.00 87.81 119 ASN A N 1
ATOM 884 C CA . ASN A 1 119 ? -14.232 2.551 12.018 1.00 87.81 119 ASN A CA 1
ATOM 885 C C . ASN A 1 119 ? -13.626 2.010 10.720 1.00 87.81 119 ASN A C 1
ATOM 887 O O . ASN A 1 119 ? -12.691 1.213 10.776 1.00 87.81 119 ASN A O 1
ATOM 891 N N . GLN A 1 120 ? -14.174 2.397 9.566 1.00 92.50 120 GLN A N 1
ATOM 892 C CA . GLN A 1 120 ? -13.707 1.959 8.264 1.00 92.50 120 GLN A CA 1
ATOM 893 C C . GLN A 1 120 ? -12.867 3.048 7.607 1.00 92.50 120 GLN A C 1
ATOM 895 O O . GLN A 1 120 ? -13.105 4.245 7.755 1.00 92.50 120 GLN A O 1
ATOM 900 N N . THR A 1 121 ? -11.864 2.626 6.860 1.00 93.50 121 THR A N 1
ATOM 901 C CA . THR A 1 121 ? -10.919 3.483 6.160 1.00 93.50 121 THR A CA 1
ATOM 902 C C . THR A 1 121 ? -10.629 2.877 4.800 1.00 93.50 121 THR A C 1
ATOM 904 O O . THR A 1 121 ? -10.263 1.710 4.706 1.00 93.50 121 THR A O 1
ATOM 907 N N . THR A 1 122 ? -10.756 3.670 3.747 1.00 95.38 122 THR A N 1
ATOM 908 C CA . THR A 1 122 ? -10.375 3.278 2.392 1.00 95.38 122 THR A CA 1
ATOM 909 C C . THR A 1 122 ? -8.940 3.713 2.129 1.00 95.38 122 THR A C 1
ATOM 911 O O . THR A 1 122 ? -8.659 4.913 2.130 1.00 95.38 122 THR A O 1
ATOM 914 N N . ALA A 1 123 ? -8.046 2.763 1.855 1.00 95.81 123 ALA A N 1
ATOM 915 C CA . ALA A 1 123 ? -6.704 3.054 1.360 1.00 95.81 123 ALA A CA 1
ATOM 916 C C . ALA A 1 123 ? -6.640 2.854 -0.154 1.00 95.81 123 ALA A C 1
ATOM 918 O O . ALA A 1 123 ? -7.198 1.904 -0.707 1.00 95.81 123 ALA A O 1
ATOM 919 N N . ILE A 1 124 ? -5.983 3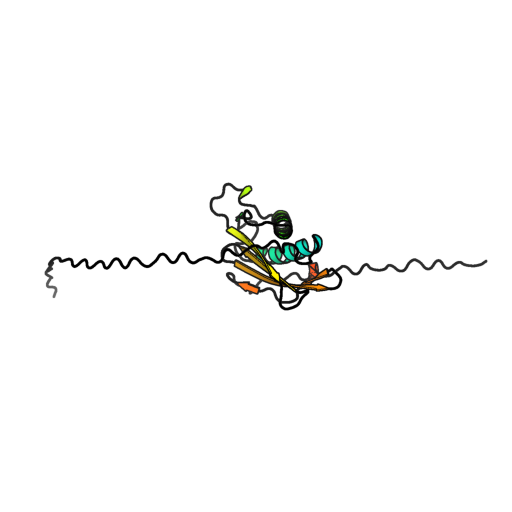.794 -0.826 1.00 97.00 124 ILE A N 1
ATOM 920 C CA . ILE A 1 124 ? -5.811 3.830 -2.271 1.00 97.00 124 ILE A CA 1
ATOM 921 C C . ILE A 1 124 ? -4.331 4.047 -2.551 1.00 97.00 124 ILE A C 1
ATOM 923 O O . ILE A 1 124 ? -3.799 5.114 -2.244 1.00 97.00 124 ILE A O 1
ATOM 927 N N . LEU A 1 125 ? -3.706 3.066 -3.189 1.00 97.44 125 LEU A N 1
ATOM 928 C CA . LEU A 1 125 ? -2.375 3.184 -3.765 1.00 97.44 125 LEU A CA 1
ATOM 929 C C . LEU A 1 125 ? -2.514 3.372 -5.275 1.00 97.44 125 LEU A C 1
ATOM 931 O O . LEU A 1 125 ? -3.239 2.628 -5.940 1.00 97.44 125 LEU A O 1
ATOM 935 N N . ARG A 1 126 ? -1.831 4.368 -5.827 1.00 97.69 126 ARG A N 1
ATOM 936 C CA . ARG A 1 126 ? -1.642 4.512 -7.270 1.00 97.69 126 ARG A CA 1
ATOM 937 C C . ARG A 1 126 ? -0.165 4.396 -7.584 1.00 97.69 126 ARG A C 1
ATOM 939 O O . ARG A 1 126 ? 0.636 5.022 -6.902 1.00 97.69 126 ARG A O 1
ATOM 946 N N . ALA A 1 127 ? 0.164 3.631 -8.613 1.00 95.94 127 ALA A N 1
ATOM 947 C CA . ALA A 1 127 ? 1.490 3.565 -9.202 1.00 95.94 127 ALA A CA 1
ATOM 948 C C . ALA A 1 127 ? 1.302 3.684 -10.717 1.00 95.94 127 ALA A C 1
ATOM 950 O O . ALA A 1 127 ? 0.764 2.773 -11.343 1.00 95.94 127 ALA A O 1
ATOM 951 N N . GLY A 1 128 ? 1.646 4.835 -11.298 1.00 94.69 128 GLY A N 1
ATOM 952 C CA . GLY A 1 128 ? 1.414 5.092 -12.723 1.00 94.69 128 GLY A CA 1
ATOM 953 C C . GLY A 1 128 ? -0.056 4.900 -13.123 1.00 94.69 128 GLY A C 1
ATOM 954 O O . GLY A 1 128 ? -0.943 5.592 -12.621 1.00 94.69 128 GLY A O 1
ATOM 955 N N . ALA A 1 129 ? -0.317 3.952 -14.028 1.00 94.88 129 ALA A N 1
ATOM 956 C CA . ALA A 1 129 ? -1.670 3.626 -14.493 1.00 94.88 129 ALA A CA 1
ATOM 957 C C . ALA A 1 129 ? -2.434 2.674 -13.552 1.00 94.88 129 ALA A C 1
ATOM 959 O O . ALA A 1 129 ? -3.661 2.559 -13.652 1.00 94.88 129 ALA A O 1
ATOM 960 N N . VAL A 1 130 ? -1.727 2.001 -12.639 1.00 97.12 130 VAL A N 1
ATOM 961 C CA . VAL A 1 130 ? -2.300 1.010 -11.730 1.00 97.12 130 VAL A CA 1
ATOM 962 C C . VAL A 1 130 ? -2.864 1.696 -10.496 1.00 97.12 130 VAL A C 1
ATOM 964 O O . VAL A 1 130 ? -2.226 2.534 -9.858 1.00 97.12 130 VAL A O 1
ATOM 967 N N . LYS A 1 131 ? -4.087 1.317 -10.133 1.00 98.00 131 LYS A N 1
ATOM 968 C CA . LYS A 1 131 ? -4.760 1.747 -8.910 1.00 98.00 131 LYS A CA 1
ATOM 969 C C . LYS A 1 131 ? -5.204 0.528 -8.120 1.00 98.00 131 LYS A C 1
ATOM 971 O O . LYS A 1 131 ? -6.030 -0.241 -8.604 1.00 98.00 131 LYS A O 1
ATOM 976 N N . ILE A 1 132 ? -4.739 0.442 -6.883 1.00 97.81 132 ILE A N 1
ATOM 977 C CA . ILE A 1 132 ? -5.114 -0.565 -5.894 1.00 97.81 132 ILE A CA 1
ATOM 978 C C . ILE A 1 132 ? -5.930 0.138 -4.810 1.00 97.81 132 ILE A C 1
ATOM 980 O O . ILE A 1 132 ? -5.560 1.214 -4.333 1.00 97.81 132 ILE A O 1
ATOM 984 N N . LYS A 1 133 ? -7.080 -0.422 -4.447 1.00 97.25 133 LYS A N 1
ATOM 985 C CA . LYS A 1 133 ? -7.971 0.130 -3.425 1.00 97.25 133 LYS A CA 1
ATOM 986 C C . LYS A 1 133 ? -8.517 -0.988 -2.556 1.00 97.25 133 LYS A C 1
ATOM 988 O O . LYS A 1 133 ? -9.035 -1.966 -3.088 1.00 97.25 133 LYS A O 1
ATOM 993 N N . ARG A 1 134 ? -8.543 -0.763 -1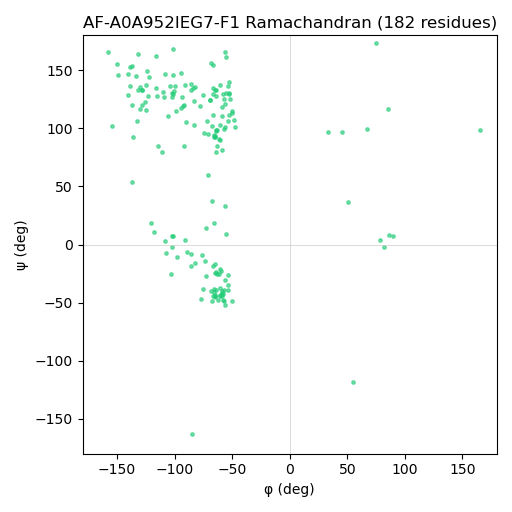.245 1.00 96.94 134 ARG A N 1
ATOM 994 C CA . ARG A 1 134 ? -9.255 -1.630 -0.307 1.00 96.94 134 ARG A CA 1
ATOM 995 C C . ARG A 1 134 ? -9.761 -0.845 0.892 1.00 96.94 134 ARG A C 1
ATOM 997 O O . ARG A 1 134 ? -9.134 0.121 1.331 1.00 96.94 134 ARG A O 1
ATOM 1004 N N . ASP A 1 135 ? -10.913 -1.258 1.393 1.00 96.00 135 ASP A N 1
ATOM 1005 C CA . ASP A 1 135 ? -11.455 -0.773 2.653 1.00 96.00 135 ASP A CA 1
ATOM 1006 C C . ASP A 1 135 ? -10.984 -1.672 3.795 1.00 96.00 135 ASP A C 1
ATOM 1008 O O . ASP A 1 135 ? -11.028 -2.899 3.687 1.00 96.00 135 ASP A O 1
ATOM 1012 N N . TYR A 1 136 ? -10.600 -1.048 4.901 1.00 95.75 136 TYR A N 1
ATOM 1013 C CA . TYR A 1 136 ? -10.132 -1.680 6.126 1.00 95.75 136 TYR A CA 1
ATOM 1014 C C . TYR A 1 136 ? -10.977 -1.217 7.301 1.00 95.75 136 TYR A C 1
ATOM 1016 O O . TYR A 1 136 ? -11.438 -0.078 7.309 1.00 95.75 136 TYR A O 1
ATOM 1024 N N . GLN A 1 137 ? -11.148 -2.067 8.303 1.00 94.50 137 GLN A N 1
ATOM 1025 C CA . GLN A 1 137 ? -11.849 -1.750 9.538 1.00 94.50 137 GLN A CA 1
ATOM 1026 C C . GLN A 1 137 ? -10.938 -1.966 10.743 1.00 94.50 137 GLN A C 1
ATOM 1028 O O . GLN A 1 137 ? -10.122 -2.885 10.759 1.00 94.50 137 GLN A O 1
ATOM 1033 N N . LEU A 1 138 ? -11.081 -1.108 11.752 1.00 92.00 138 LEU A N 1
ATOM 1034 C CA . LEU A 1 138 ? -10.453 -1.287 13.056 1.00 92.00 138 LEU A CA 1
ATOM 1035 C C . LEU A 1 138 ? -11.410 -2.036 13.997 1.00 92.00 138 LEU A C 1
ATOM 1037 O O . LEU A 1 138 ? -12.507 -1.544 14.274 1.00 92.00 138 LEU A O 1
ATOM 1041 N N . ILE A 1 139 ? -10.989 -3.203 14.484 1.00 90.56 139 ILE A N 1
ATOM 1042 C CA . ILE A 1 139 ? -11.720 -4.052 15.435 1.00 90.56 139 ILE A CA 1
ATOM 1043 C C . ILE A 1 139 ? -10.767 -4.362 16.591 1.00 90.56 139 ILE A C 1
ATOM 1045 O O . ILE A 1 139 ? -9.674 -4.876 16.364 1.00 90.56 139 ILE A O 1
ATOM 1049 N N . ASP A 1 140 ? -11.137 -3.971 17.812 1.00 89.50 140 ASP A N 1
ATOM 1050 C CA . ASP A 1 140 ? -10.337 -4.177 19.031 1.00 89.50 140 ASP A CA 1
ATOM 1051 C C . ASP A 1 140 ? -8.874 -3.702 18.913 1.00 89.50 140 ASP A C 1
ATOM 1053 O O . ASP A 1 140 ? -7.939 -4.323 19.411 1.00 89.50 140 ASP A O 1
ATOM 1057 N N . GLY A 1 141 ? -8.660 -2.587 18.203 1.00 88.00 141 GLY A N 1
ATOM 1058 C CA . GLY A 1 141 ? -7.332 -2.006 17.968 1.00 88.00 141 GLY A CA 1
ATOM 1059 C C . GLY A 1 141 ? -6.533 -2.649 16.826 1.00 88.00 141 GLY A C 1
ATOM 1060 O O . GLY A 1 141 ? -5.460 -2.147 16.478 1.00 88.00 141 GLY A O 1
ATOM 1061 N N . TYR A 1 142 ? -7.061 -3.689 16.182 1.00 90.44 142 TYR A N 1
ATOM 1062 C CA . TYR A 1 142 ? -6.440 -4.367 15.045 1.00 90.44 142 TYR A CA 1
ATOM 1063 C C . TYR A 1 142 ? -7.108 -3.983 13.731 1.00 90.44 142 TYR A C 1
ATOM 1065 O O . TYR A 1 142 ? -8.331 -3.904 13.631 1.00 90.44 142 TYR A O 1
ATOM 1073 N N . VAL A 1 143 ? -6.292 -3.728 12.709 1.00 93.12 143 VAL A N 1
ATOM 1074 C CA . VAL A 1 143 ? -6.795 -3.489 11.355 1.00 93.12 143 VAL A CA 1
ATOM 1075 C 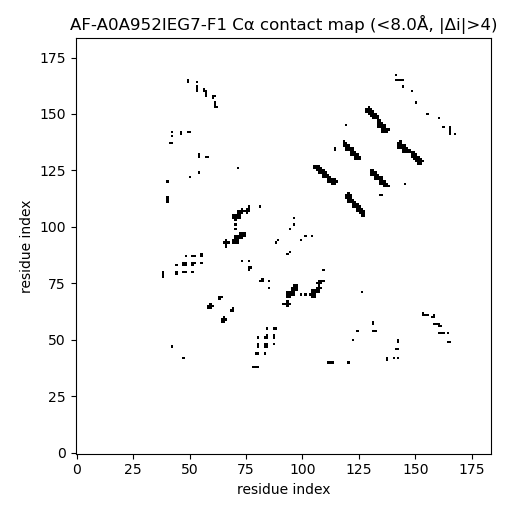C . VAL A 1 143 ? -7.073 -4.814 10.651 1.00 93.12 143 VAL A C 1
ATOM 1077 O O . VAL A 1 143 ? -6.252 -5.729 10.717 1.00 93.12 143 VAL A O 1
ATOM 1080 N N . GLN A 1 144 ? -8.211 -4.900 9.969 1.00 94.62 144 GLN A N 1
ATOM 1081 C CA . GLN A 1 144 ? -8.608 -6.038 9.141 1.00 94.62 144 GLN A CA 1
ATOM 1082 C C . GLN A 1 144 ? -9.215 -5.551 7.819 1.00 94.62 144 GLN A C 1
ATOM 1084 O O . GLN A 1 144 ? -9.765 -4.445 7.773 1.00 94.62 144 GLN A O 1
ATOM 1089 N N . PRO A 1 145 ? -9.151 -6.337 6.735 1.00 95.69 145 PRO A N 1
ATOM 1090 C CA . PRO A 1 145 ? -9.857 -6.012 5.508 1.00 95.69 145 PRO A CA 1
ATOM 1091 C C . PRO A 1 145 ? -11.375 -6.047 5.693 1.00 95.69 145 PRO A C 1
ATOM 1093 O O . PRO A 1 145 ? -11.930 -7.005 6.217 1.00 95.69 145 PRO A O 1
ATOM 1096 N N . ALA A 1 146 ? -12.057 -5.014 5.210 1.00 95.19 146 ALA A N 1
ATOM 1097 C CA . ALA A 1 146 ? -13.518 -4.902 5.218 1.00 95.19 146 ALA A CA 1
ATOM 1098 C C . ALA A 1 146 ? -14.133 -5.064 3.814 1.00 95.19 146 ALA A C 1
ATOM 1100 O O . ALA A 1 146 ? -15.332 -4.871 3.620 1.00 95.19 146 ALA A O 1
ATOM 1101 N N . SER A 1 147 ? -13.303 -5.342 2.807 1.00 95.62 147 SER A N 1
ATOM 1102 C CA . SER A 1 147 ? -13.707 -5.508 1.408 1.00 95.62 147 SER A CA 1
ATOM 1103 C C . SER A 1 147 ? -12.674 -6.329 0.634 1.00 95.62 147 SER A C 1
ATOM 1105 O O . SER A 1 147 ? -11.536 -6.497 1.083 1.00 95.62 147 SER A O 1
ATOM 1107 N N . TYR A 1 148 ? -13.057 -6.794 -0.554 1.00 95.12 148 TYR A N 1
ATOM 1108 C CA . TYR A 1 148 ? -12.124 -7.350 -1.533 1.00 95.12 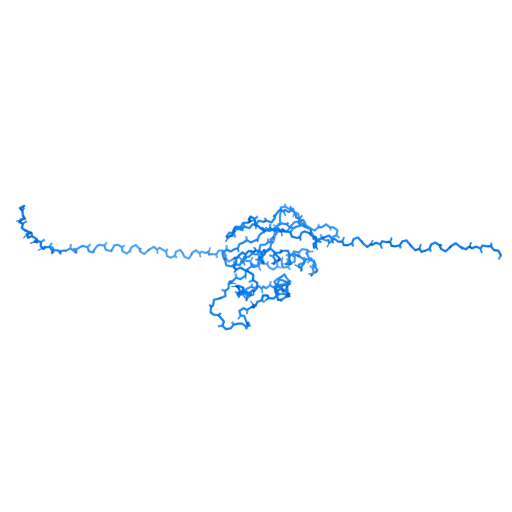148 TYR A CA 1
ATOM 1109 C C . TYR A 1 148 ? -11.166 -6.281 -2.076 1.00 95.12 148 TYR A C 1
ATOM 1111 O O . TYR A 1 148 ? -11.492 -5.091 -2.115 1.00 95.12 148 TYR A O 1
ATOM 1119 N N . MET A 1 149 ? -9.991 -6.720 -2.528 1.00 95.81 149 MET A N 1
ATOM 1120 C CA . MET A 1 149 ? -9.024 -5.857 -3.199 1.00 95.81 149 MET A CA 1
ATOM 1121 C C . MET A 1 149 ? -9.560 -5.432 -4.572 1.00 95.81 149 MET A C 1
ATOM 1123 O O . MET A 1 149 ? -9.902 -6.270 -5.403 1.00 95.81 149 MET A O 1
ATOM 1127 N N . PHE A 1 150 ? -9.634 -4.126 -4.822 1.00 96.31 150 PHE A N 1
ATOM 1128 C CA . PHE A 1 150 ? -10.014 -3.576 -6.120 1.00 96.31 150 PHE A CA 1
ATOM 1129 C C . PHE A 1 150 ? -8.779 -3.091 -6.870 1.00 96.31 150 PHE A C 1
ATOM 1131 O O . PHE A 1 150 ? -8.032 -2.253 -6.359 1.00 96.31 150 PHE A O 1
ATOM 1138 N N . ILE A 1 151 ? -8.610 -3.557 -8.106 1.00 96.44 151 ILE A N 1
ATOM 1139 C CA . ILE A 1 151 ? -7.447 -3.259 -8.940 1.00 96.44 151 ILE A CA 1
ATOM 1140 C C . ILE A 1 151 ? -7.939 -2.746 -10.290 1.00 96.44 151 ILE A C 1
ATOM 1142 O O . ILE A 1 151 ? -8.868 -3.289 -10.883 1.00 96.44 151 ILE A O 1
ATOM 1146 N N . LYS A 1 152 ? -7.349 -1.648 -10.758 1.00 97.00 152 LYS A N 1
ATOM 1147 C CA . LYS A 1 152 ? -7.634 -1.046 -12.064 1.00 97.00 152 LYS A CA 1
ATOM 1148 C C . LYS A 1 152 ? -6.324 -0.709 -12.760 1.00 97.00 152 LYS A C 1
ATOM 1150 O O . LYS A 1 152 ? -5.395 -0.258 -12.101 1.00 97.00 152 LYS A O 1
ATOM 1155 N N . GLY A 1 153 ? -6.297 -0.852 -14.084 1.00 95.25 153 GLY A N 1
ATOM 1156 C CA . GLY A 1 153 ? -5.122 -0.543 -14.906 1.00 95.25 153 GLY A CA 1
ATOM 1157 C C . GLY A 1 153 ? -4.165 -1.721 -15.092 1.00 95.25 153 GLY A C 1
ATOM 1158 O O . GLY A 1 153 ? -3.101 -1.531 -15.663 1.00 95.25 153 GLY A O 1
ATOM 1159 N N . ALA A 1 154 ? -4.552 -2.914 -14.635 1.00 92.88 154 ALA A N 1
ATOM 1160 C CA . ALA A 1 154 ? -3.853 -4.176 -14.840 1.00 92.88 154 ALA A CA 1
ATOM 1161 C C . ALA A 1 154 ? -4.864 -5.338 -14.854 1.00 92.88 154 ALA A C 1
ATOM 1163 O O . ALA A 1 154 ? -5.945 -5.185 -14.267 1.00 92.88 154 ALA A O 1
ATOM 1164 N N . PRO A 1 155 ? -4.546 -6.471 -15.507 1.00 89.50 155 PRO A N 1
ATOM 1165 C CA . PRO A 1 155 ? -5.312 -7.703 -15.348 1.00 89.50 155 PRO A CA 1
ATOM 1166 C C . PRO A 1 155 ? -5.267 -8.160 -13.882 1.00 89.50 155 PRO A C 1
ATOM 1168 O O . PRO A 1 155 ? -4.228 -8.077 -13.231 1.00 89.50 155 PRO A O 1
ATOM 1171 N N . ALA A 1 156 ? -6.409 -8.600 -13.351 1.00 80.94 156 ALA A N 1
ATOM 1172 C CA . ALA A 1 156 ? -6.547 -8.999 -11.947 1.00 80.94 156 ALA A CA 1
ATOM 1173 C C . ALA A 1 156 ? -6.549 -10.524 -11.752 1.00 80.94 156 ALA A C 1
ATOM 1175 O O . ALA A 1 156 ? -6.624 -10.997 -10.622 1.00 80.94 156 ALA A O 1
ATOM 1176 N N . ASP A 1 157 ? -6.465 -11.281 -12.846 1.00 84.31 157 ASP A N 1
ATOM 1177 C CA . ASP A 1 157 ? -6.807 -12.707 -12.894 1.00 84.31 157 ASP A CA 1
ATOM 1178 C C . ASP A 1 157 ? -5.855 -13.593 -12.070 1.00 84.31 157 ASP A C 1
ATOM 1180 O O . ASP A 1 157 ? -6.225 -14.698 -11.689 1.00 84.31 157 ASP A O 1
ATOM 1184 N N . ASN A 1 158 ? -4.663 -13.084 -11.742 1.00 86.31 158 ASN A N 1
ATOM 1185 C CA . ASN A 1 158 ? -3.618 -13.801 -11.005 1.00 86.31 158 ASN A CA 1
ATOM 1186 C C . ASN A 1 158 ? -3.228 -13.122 -9.683 1.00 86.31 158 ASN A C 1
ATOM 1188 O O . ASN A 1 158 ? -2.139 -13.366 -9.168 1.00 86.31 158 ASN A O 1
ATOM 1192 N N . ILE A 1 159 ? -4.068 -12.227 -9.157 1.00 90.62 159 ILE A N 1
ATOM 1193 C CA . ILE A 1 159 ? -3.735 -11.479 -7.944 1.00 90.62 159 ILE A CA 1
ATOM 1194 C C . ILE A 1 159 ? -4.401 -12.130 -6.738 1.00 90.62 159 ILE A C 1
ATOM 1196 O O . ILE A 1 159 ? -5.626 -12.117 -6.610 1.00 90.62 159 ILE A O 1
ATOM 1200 N N . GLU A 1 160 ? -3.580 -12.652 -5.832 1.00 92.31 160 GLU A N 1
ATOM 1201 C CA . GLU A 1 160 ? -4.013 -13.294 -4.594 1.00 92.31 160 GLU A CA 1
ATOM 1202 C C . GLU A 1 160 ? -3.731 -12.367 -3.394 1.00 92.31 160 GLU A C 1
ATOM 1204 O O . GLU A 1 160 ? -2.566 -12.096 -3.069 1.00 92.31 160 GLU A O 1
ATOM 1209 N N . PRO A 1 161 ? -4.774 -11.814 -2.742 1.00 88.94 161 PRO A N 1
ATOM 1210 C CA . PRO A 1 161 ? -4.610 -11.036 -1.519 1.00 88.94 161 PRO A CA 1
ATOM 1211 C C . PRO A 1 161 ? -4.129 -11.918 -0.361 1.00 88.94 161 PRO A C 1
ATOM 1213 O O . PRO A 1 161 ? -4.728 -12.949 -0.063 1.00 88.94 161 PRO A O 1
ATOM 1216 N N . ASP A 1 162 ? -3.076 -11.484 0.330 1.00 91.19 162 ASP A N 1
ATOM 1217 C CA . ASP A 1 162 ? -2.554 -12.169 1.514 1.00 91.19 162 ASP A CA 1
ATOM 1218 C C . ASP A 1 162 ? -3.199 -11.602 2.784 1.00 91.19 162 ASP A C 1
ATOM 1220 O O . ASP A 1 162 ? -2.654 -10.720 3.451 1.00 91.19 162 ASP A O 1
ATOM 1224 N N . ASP A 1 163 ? -4.374 -12.125 3.132 1.00 92.31 163 ASP A N 1
ATOM 1225 C CA . ASP A 1 163 ? -5.104 -11.688 4.326 1.00 92.31 163 ASP A CA 1
ATOM 1226 C C . ASP A 1 163 ? -4.505 -12.249 5.632 1.00 92.31 163 ASP A C 1
ATOM 1228 O O . ASP A 1 163 ? -4.860 -11.804 6.729 1.00 92.31 163 ASP A O 1
ATOM 1232 N N . SER A 1 164 ? -3.545 -13.179 5.540 1.00 90.94 164 SER A N 1
ATOM 1233 C CA . SER A 1 164 ? -2.915 -13.805 6.709 1.00 90.94 164 SER A CA 1
ATOM 1234 C C . SER A 1 164 ? -2.122 -12.804 7.559 1.00 90.94 164 SER A C 1
ATOM 1236 O O . SER A 1 164 ? -2.011 -12.971 8.775 1.00 90.94 164 SER A O 1
ATOM 1238 N N . ILE A 1 165 ? -1.661 -11.698 6.960 1.00 91.38 165 ILE A N 1
ATOM 1239 C CA . ILE A 1 165 ? -0.939 -10.615 7.649 1.00 91.38 165 ILE A CA 1
ATOM 1240 C C . ILE A 1 165 ? -1.795 -9.872 8.689 1.00 91.38 165 ILE A C 1
ATOM 1242 O O . ILE A 1 165 ? -1.261 -9.140 9.531 1.00 91.38 165 ILE A O 1
ATOM 1246 N N . PHE A 1 166 ? -3.120 -10.026 8.620 1.00 90.00 166 PHE A N 1
ATOM 1247 C CA . PHE A 1 166 ? -4.075 -9.388 9.525 1.00 90.00 166 PHE A CA 1
ATOM 1248 C C . PHE A 1 166 ? -4.530 -10.299 10.662 1.00 90.00 166 PHE A C 1
ATOM 1250 O O . PHE A 1 166 ? -5.127 -9.812 11.625 1.00 90.00 166 PHE A O 1
ATOM 1257 N N . ILE A 1 167 ? -4.213 -11.593 10.599 1.00 83.00 167 ILE A N 1
ATOM 1258 C CA . ILE A 1 167 ? -4.519 -12.531 11.673 1.00 83.00 167 ILE A CA 1
ATOM 1259 C C . ILE A 1 167 ? -3.583 -12.209 12.840 1.00 83.00 167 ILE A C 1
ATOM 1261 O O . ILE A 1 167 ? -2.380 -12.476 12.809 1.00 83.00 167 ILE A O 1
ATOM 1265 N N . SER A 1 168 ? -4.131 -11.598 13.891 1.00 65.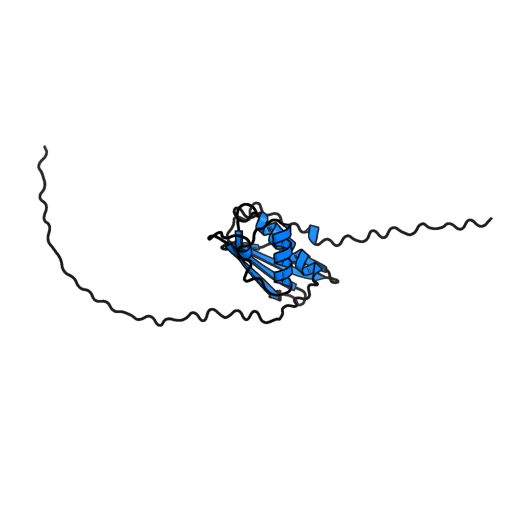19 168 SER A N 1
ATOM 1266 C CA . SER A 1 168 ? -3.439 -11.499 15.171 1.00 65.19 168 SER A CA 1
ATOM 1267 C C . SER A 1 168 ? -3.153 -12.921 15.631 1.00 65.19 168 SER A C 1
ATOM 1269 O O . SER A 1 168 ? -4.093 -13.691 15.814 1.00 65.19 168 SER A O 1
ATOM 1271 N N . ARG A 1 169 ? -1.874 -13.297 15.788 1.00 58.59 169 ARG A N 1
ATOM 1272 C CA . ARG A 1 169 ? -1.533 -14.540 16.485 1.00 58.59 169 ARG A CA 1
ATOM 1273 C C . ARG A 1 169 ? -2.224 -14.463 17.834 1.00 58.59 169 ARG A C 1
ATOM 1275 O O . ARG A 1 169 ? -1.807 -13.677 18.679 1.00 58.59 169 ARG A O 1
ATOM 1282 N N . THR A 1 170 ? -3.297 -15.230 17.996 1.00 54.97 170 THR A N 1
ATOM 1283 C CA . THR A 1 170 ? -3.845 -15.546 19.302 1.00 54.97 170 THR A CA 1
ATOM 1284 C C . THR A 1 170 ? -2.656 -16.019 20.112 1.00 54.97 170 THR A C 1
ATOM 1286 O O . THR A 1 170 ? -2.005 -17.000 19.750 1.00 54.97 170 THR A O 1
ATOM 1289 N N . GLU A 1 171 ? -2.292 -15.235 21.119 1.00 52.75 171 GLU A N 1
ATOM 1290 C CA . GLU A 1 171 ? -1.303 -15.631 22.098 1.00 52.75 171 GLU A CA 1
ATOM 1291 C C . GLU A 1 171 ? -1.776 -16.988 22.610 1.00 52.75 171 GLU A C 1
ATOM 1293 O O . GLU A 1 171 ? -2.871 -17.106 23.163 1.00 52.75 171 GLU A O 1
ATOM 1298 N N . VAL A 1 172 ? -1.035 -18.048 22.282 1.00 58.94 172 VAL A N 1
ATOM 1299 C CA . VAL A 1 172 ? -1.327 -19.369 22.819 1.00 58.94 172 VAL A CA 1
ATOM 1300 C C . VAL A 1 172 ? -1.091 -19.211 24.308 1.00 58.94 172 VAL A C 1
ATOM 1302 O O . VAL A 1 172 ? 0.054 -19.183 24.753 1.00 58.94 172 VAL A O 1
ATOM 1305 N N . VAL A 1 173 ? -2.169 -19.017 25.066 1.00 65.81 173 VAL A N 1
ATOM 1306 C CA . VAL A 1 173 ? -2.125 -19.029 26.522 1.00 65.81 173 VAL A CA 1
ATOM 1307 C C . VAL A 1 173 ? -1.732 -20.450 26.885 1.00 65.81 173 VAL A C 1
ATOM 1309 O O . VAL A 1 173 ? -2.572 -21.345 26.922 1.00 65.81 173 VAL A O 1
ATOM 1312 N N . ILE A 1 174 ? -0.432 -20.681 27.060 1.00 75.31 174 ILE A N 1
ATOM 1313 C CA . ILE A 1 174 ? 0.072 -21.928 27.614 1.00 75.31 174 ILE A CA 1
ATOM 1314 C C . ILE A 1 174 ? -0.427 -21.921 29.060 1.00 75.31 174 ILE A C 1
ATOM 1316 O O . ILE A 1 174 ? 0.003 -21.054 29.827 1.00 75.31 174 ILE A O 1
ATOM 1320 N N . PRO A 1 175 ? -1.369 -22.802 29.444 1.00 74.25 175 PRO A N 1
ATOM 1321 C CA . PRO A 1 175 ? -1.811 -22.853 30.825 1.00 74.25 175 PRO A CA 1
ATOM 1322 C C . PRO A 1 175 ? -0.584 -23.119 31.696 1.00 74.25 175 PRO A C 1
ATOM 1324 O O . PRO A 1 175 ? 0.213 -24.014 31.401 1.00 74.25 175 PRO A O 1
ATOM 1327 N N . ALA A 1 176 ? -0.404 -22.302 32.736 1.00 78.50 176 ALA A N 1
ATOM 1328 C CA . ALA A 1 176 ? 0.684 -22.490 33.683 1.00 78.50 176 ALA A CA 1
ATOM 1329 C C . ALA A 1 176 ? 0.653 -23.939 34.205 1.00 78.50 176 ALA A C 1
ATOM 1331 O O . ALA A 1 176 ? -0.439 -24.470 34.443 1.00 78.50 176 ALA A O 1
ATOM 1332 N N . PRO A 1 177 ? 1.815 -24.597 34.372 1.00 77.12 177 PRO A N 1
ATOM 1333 C CA . PRO A 1 177 ? 1.855 -25.945 34.910 1.00 77.12 177 PRO A CA 1
ATOM 1334 C C . PRO A 1 177 ? 1.157 -25.948 36.270 1.00 77.12 177 PRO A C 1
ATOM 1336 O O . PRO A 1 177 ? 1.533 -25.209 37.179 1.00 77.12 177 PRO A O 1
ATOM 1339 N N . VAL A 1 178 ? 0.109 -26.763 36.394 1.00 78.25 178 VAL A N 1
ATOM 1340 C CA . VAL A 1 178 ? -0.558 -27.020 37.670 1.00 78.25 178 VAL A CA 1
ATOM 1341 C C . VAL A 1 178 ? 0.456 -27.702 38.583 1.00 78.25 178 VAL A C 1
ATOM 1343 O O . VAL A 1 178 ? 0.715 -28.901 38.475 1.00 78.25 178 VAL A O 1
ATOM 1346 N N . SER A 1 179 ? 1.076 -26.914 39.460 1.00 74.69 179 SER A N 1
ATOM 1347 C CA . SER A 1 179 ? 1.894 -27.416 40.558 1.00 74.69 179 SER A CA 1
ATOM 1348 C C . SER A 1 179 ? 0.981 -28.162 41.521 1.00 74.69 179 SER A C 1
ATOM 1350 O O . SER A 1 179 ? 0.379 -27.575 42.418 1.00 74.69 179 SER A O 1
ATOM 1352 N N . ASN A 1 180 ? 0.866 -29.471 41.321 1.00 69.00 180 ASN A N 1
ATOM 1353 C CA . ASN A 1 180 ? 0.259 -30.363 42.293 1.00 69.00 180 ASN A CA 1
ATOM 1354 C C . ASN A 1 180 ? 1.157 -30.375 43.537 1.00 69.00 180 ASN A C 1
ATOM 1356 O O . ASN A 1 180 ? 2.138 -31.119 43.597 1.00 69.00 180 ASN A O 1
ATOM 1360 N N . LEU A 1 181 ? 0.843 -29.525 44.521 1.00 64.62 181 LEU A N 1
ATOM 1361 C CA . LEU A 1 181 ? 1.374 -29.650 45.874 1.00 64.62 181 LEU A CA 1
ATOM 1362 C C . LEU A 1 181 ? 0.929 -31.011 46.413 1.00 64.62 181 LEU A C 1
ATOM 1364 O O . LEU A 1 181 ? -0.229 -31.216 46.777 1.00 64.62 181 LEU A O 1
ATOM 1368 N N . ARG A 1 182 ? 1.860 -31.962 46.421 1.00 69.88 182 ARG A N 1
ATOM 1369 C CA . ARG A 1 182 ? 1.690 -33.248 47.081 1.00 69.88 182 ARG A CA 1
ATOM 1370 C C . ARG A 1 182 ? 2.027 -33.053 48.554 1.00 69.88 182 ARG A C 1
ATOM 1372 O O . ARG A 1 182 ? 3.195 -32.951 48.912 1.00 69.88 182 ARG A O 1
ATOM 1379 N N . SER A 1 183 ? 0.989 -32.975 49.375 1.00 71.31 183 SER A N 1
ATOM 1380 C CA . SER A 1 183 ? 1.076 -33.094 50.828 1.00 71.31 183 SER A CA 1
ATOM 1381 C C . SER A 1 183 ? 1.554 -34.502 51.194 1.00 71.31 183 SER A C 1
ATOM 1383 O O . SER A 1 183 ? 0.981 -35.487 50.719 1.00 71.31 183 SER A O 1
ATOM 1385 N N . GLY A 1 184 ? 2.592 -34.584 52.021 1.00 67.25 184 GLY A N 1
ATOM 1386 C CA . GLY A 1 184 ? 3.134 -35.814 52.594 1.00 67.25 184 GLY A CA 1
ATOM 1387 C C . GLY A 1 184 ? 4.294 -35.491 53.512 1.00 67.25 184 GLY A C 1
ATOM 1388 O O . GLY A 1 184 ? 5.332 -35.067 52.965 1.00 67.25 184 GLY A O 1
#

Foldseek 3Di:
DDDDDDDDDDDDDDDDPDPPPVPPPPPVVPPPPCPPPPLCLPADLLQLLLVLLQQVLQQCQFPQRNQVRAAAALVQQDGSSSVSNVVNCVVSNHHYPVRDPDPDHWYWDWDKADDPDPQKIKIWIDTHQKIWIFIWGQDPNFIATPDDIDIGRGDCPRGDGDRVSRDDPPPPPPPDPPPPPDDD

Solvent-accessible surface area (backbone atoms only — not comparable to full-atom values): 11647 Å² total; per-residue (Å²): 139,88,83,85,87,80,93,84,86,82,85,90,82,90,79,87,78,80,77,79,73,77,66,78,81,70,68,71,76,65,73,73,74,74,80,63,82,71,76,64,63,90,56,52,76,68,39,37,34,48,54,32,42,48,56,50,59,50,41,47,60,35,89,71,47,24,45,91,65,32,39,34,26,54,86,74,47,60,63,73,54,29,55,30,36,52,52,43,42,48,74,66,56,36,44,43,39,95,80,39,96,61,92,77,50,35,50,35,45,76,49,74,44,82,39,96,47,97,54,26,33,31,42,34,44,32,47,64,74,33,36,41,36,37,36,30,30,60,55,98,89,40,51,38,77,69,53,72,83,42,71,42,73,62,86,64,92,79,62,76,84,71,66,68,81,50,60,74,77,72,76,78,78,71,75,75,81,82,78,76,80,76,86,129

Mean predicted aligned error: 13.43 Å